Protein AF-A0A367IU53-F1 (afdb_monomer)

Secondary structure (DSSP, 8-state):
-GGGGTT-EEEEEETTS-EEEEEEEEEETTTTEEEEEEEEEE-TTS--EEEEEEEEETTTEEEEEE-PPP------------------------------------TTSS-TTHHHHHS--HHHHHTT--HHHHHHHHHHH--S-TTT-HHHHT--------TTTTSPPP---PPPPPS------------B-TTT-PBPPPPPHHHHHHHHHHHHHHSTTHHHHHHHHHHHHHHHHHHHHGGGS-TT--EEEEEESSHHHHHHHHHHHHHHTTT--EEEEEE-S-SSS--HHHHHHHHHHHHTT--EES-GGG--S--SEEEEES--

Organism: Rhizopus azygosporus (NCBI:txid86630)

Solvent-accessible surface area (backbone atoms only — not comparable to full-atom values): 20615 Å² total; per-residue (Å²): 117,68,74,81,50,53,72,28,42,34,42,37,33,30,72,88,70,33,40,38,37,25,29,30,66,49,61,46,82,84,82,39,32,40,28,25,30,65,20,38,38,40,46,89,97,53,78,72,46,79,35,70,63,46,80,46,50,57,89,50,50,66,46,78,50,67,60,73,77,82,85,74,85,80,82,88,83,80,86,89,86,87,88,87,88,82,90,80,88,78,91,78,90,79,84,88,8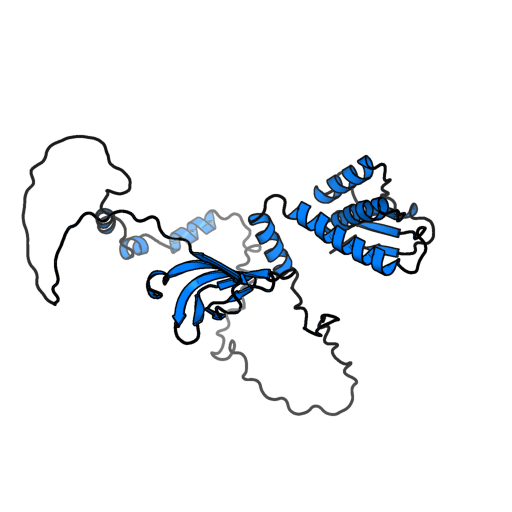6,88,80,88,84,86,88,79,90,53,95,84,78,64,67,69,67,63,62,62,77,75,74,74,61,64,66,70,51,52,75,66,54,55,61,69,57,56,62,44,56,51,60,78,67,54,84,73,58,80,75,78,38,66,77,53,81,69,55,72,78,97,64,89,72,56,96,60,73,87,51,82,76,76,84,75,80,74,80,85,78,82,85,88,76,90,76,73,78,83,77,80,82,71,47,52,43,94,87,77,66,48,74,53,86,85,78,54,73,70,57,48,53,54,50,51,57,52,45,53,74,75,33,88,67,37,62,63,56,51,33,54,52,51,11,52,52,50,33,54,50,53,57,61,69,48,70,84,51,61,73,80,43,30,33,36,38,39,15,13,74,35,73,46,7,21,21,38,43,45,17,47,54,59,33,44,78,69,61,31,53,64,50,40,34,45,55,60,97,52,87,90,72,53,42,73,60,34,48,50,33,49,51,51,33,49,75,73,71,46,78,76,39,67,53,76,88,72,70,76,84,85,61,80,40,80,43,86,14,51,74,128

Radius of gyration: 34.84 Å; Cα contacts (8 Å, |Δi|>4): 353; chains: 1; bounding box: 65×79×85 Å

pLDDT: mean 77.9, std 20.65, range [27.81, 98.19]

Mean predicted aligned error: 22.17 Å

Sequence (328 aa):
MAEAFLGLKATILLHNGAKIEGTIYDVDPNTKQITLKDATLHFFGQLPYHTPIHGVYGRDIKDLFAESYPQHEPEMITPSLSTSKSKKRKQRQNRKNMNNNKNAQGWADTDVNSFREEEFDFQKHLDKFNKAEIFAEIRDSDKTSKEDLLVTHNRLPQRNLLPTENVLDAPIKPPSPPPSSMRAPAISTALKTATSGTPCPLLSVTELARIQRKCTTLLPRFEDLAIENSARGAAVLAMRLLRHSHLSSSIVILAGNTRIGAIGLATARLLINRGYPATICIVCHDRQALCSDVAREEELLHSFGIPVVYDPSRIQGAYDLVMDAILG

InterPro domains:
  IPR004443 YjeF N-terminal domain [PF03853] (227-328)
  IPR004443 YjeF N-terminal domain [PS51385] (208-328)
  IPR019050 FDF domain [PF09532] (117-167)
  IPR019050 FDF domain [SM01199] (117-194)
  IPR025762 DFDF domain [PS51512] (108-144)
  IPR036652 YjeF N-terminal domain superfamily [G3DSA:3.40.50.10260] (181-328)
  IPR036652 YjeF N-terminal domain superfamily [SSF64153] (201-328)

Foldseek 3Di:
DQVVQAQWWKWFAFPVGKIKTAGFHDADPVQRKTKGAQMWIGDPPDDIDTDRIDIDHPVGTPDMDTDDDPDDDDDDDDDDDDDDDDDDDDDDDDDDDDDDDDDDDDPPPDPPVVVVPPPDDPVVVVVVCPVVVVVVVCVVPDPDDPVPPVVVVPDDDPDPADPCNPPDDDDDPDDDDDDDDDDDDPPPPFDADPPPRHTDDDDDPVRVVVVVVVQCVVDPPSLVVVLLVLLVVVLVVVCVLCVPPDLQAEEEFEAELDSLSLSSLSNCVVNVVVSRHYAAEYAYPDPVPRDPSNVVSVVVCVVVVHDYHHDCVPPDDDGNYYHDSHDD

Nearest PDB structures (foldseek):
  3d3j-assembly1_A-2  TM=8.906E-01  e=1.455E-05  Homo sapiens
  3d3k-assembly1_B  TM=8.524E-01  e=1.010E-05  Homo sapiens
  6f9w-assembly1_A-2  TM=8.683E-01  e=3.410E-05  Homo sapiens
  2dg2-assembly1_A  TM=7.711E-01  e=6.265E-05  Mus musculus
  3rss-assembly1_A  TM=7.622E-01  e=7.591E-04  Thermotoga maritima MSB8

Structure (mmCIF, N/CA/C/O backbone):
data_AF-A0A367IU53-F1
#
_entry.id   AF-A0A367IU53-F1
#
loop_
_atom_site.group_PDB
_atom_site.id
_atom_site.type_symbol
_atom_site.label_atom_id
_atom_site.label_alt_id
_atom_site.label_comp_id
_atom_site.label_asym_id
_atom_site.label_entity_id
_atom_site.label_seq_id
_atom_site.pdbx_PDB_ins_code
_atom_site.Cartn_x
_atom_site.Cartn_y
_atom_site.Cartn_z
_atom_site.occupancy
_atom_site.B_iso_or_equiv
_atom_site.auth_seq_id
_atom_site.auth_comp_id
_atom_site.auth_asym_id
_atom_site.auth_atom_id
_atom_site.pdbx_PDB_model_num
ATOM 1 N N . MET A 1 1 ? -16.726 1.632 52.895 1.00 58.94 1 MET A N 1
ATOM 2 C CA . MET A 1 1 ? -15.716 0.823 52.163 1.00 58.94 1 MET A CA 1
ATOM 3 C C . MET A 1 1 ? -15.713 1.140 50.673 1.00 58.94 1 MET A C 1
ATOM 5 O O . MET A 1 1 ? -14.683 1.602 50.216 1.00 58.94 1 MET A O 1
ATOM 9 N N . ALA A 1 2 ? -16.816 0.957 49.931 1.00 62.47 2 ALA A N 1
ATOM 10 C CA . ALA A 1 2 ? -16.861 1.236 48.483 1.00 62.47 2 ALA A CA 1
ATOM 11 C C . ALA A 1 2 ? -16.395 2.661 48.094 1.00 62.47 2 ALA A C 1
ATOM 13 O O . ALA A 1 2 ? -15.638 2.822 47.142 1.00 62.47 2 ALA A O 1
ATOM 14 N N . GLU A 1 3 ? -16.762 3.672 48.887 1.00 69.38 3 GLU A N 1
ATOM 15 C CA . GLU A 1 3 ? -16.402 5.085 48.670 1.00 69.38 3 GLU A CA 1
ATOM 16 C C . GLU A 1 3 ? -14.887 5.350 48.578 1.00 69.38 3 GLU A C 1
ATOM 18 O O . GLU A 1 3 ? -14.473 6.284 47.900 1.00 69.38 3 GLU A O 1
ATOM 23 N N . ALA A 1 4 ? -14.049 4.516 49.208 1.00 75.50 4 ALA A N 1
ATOM 24 C CA . ALA A 1 4 ? -12.592 4.688 49.225 1.00 75.50 4 ALA A CA 1
ATOM 25 C C . ALA A 1 4 ? -11.918 4.450 47.858 1.00 75.50 4 ALA A C 1
ATOM 27 O O . ALA A 1 4 ? -10.734 4.740 47.703 1.00 75.50 4 ALA A O 1
ATOM 28 N N . PHE A 1 5 ? -12.659 3.918 46.880 1.00 78.31 5 PHE A N 1
ATOM 29 C CA . PHE A 1 5 ? -12.169 3.647 45.528 1.00 78.31 5 PHE A CA 1
ATOM 30 C C . PHE A 1 5 ? -12.658 4.671 44.492 1.00 78.31 5 PHE A C 1
ATOM 32 O O . PHE A 1 5 ? -12.213 4.633 43.346 1.00 78.31 5 PHE A O 1
ATOM 39 N N . LEU A 1 6 ? -13.557 5.590 44.867 1.00 86.25 6 LEU A N 1
ATOM 40 C CA . LEU A 1 6 ? -14.086 6.611 43.960 1.00 86.25 6 LEU A CA 1
ATOM 41 C C . LEU A 1 6 ? -12.980 7.595 43.549 1.00 86.25 6 LEU A C 1
ATOM 43 O O . LEU A 1 6 ? -12.181 8.038 44.371 1.00 86.25 6 LEU A O 1
ATOM 47 N N . GLY A 1 7 ? -12.929 7.939 42.264 1.00 85.19 7 GLY A N 1
ATOM 48 C CA . GLY A 1 7 ? -11.895 8.800 41.687 1.00 85.19 7 GLY A CA 1
ATOM 49 C C . GLY A 1 7 ? -10.555 8.108 41.404 1.00 85.19 7 GLY A C 1
ATOM 50 O O . GLY A 1 7 ? -9.709 8.715 40.749 1.00 85.19 7 GLY A O 1
ATOM 51 N N . LEU A 1 8 ? -10.351 6.852 41.823 1.00 89.69 8 LEU A N 1
ATOM 52 C CA . LEU A 1 8 ? -9.156 6.092 41.447 1.00 89.69 8 LEU A CA 1
ATOM 53 C C . LEU A 1 8 ? -9.239 5.633 39.988 1.00 89.69 8 LEU A C 1
ATOM 55 O O . LEU A 1 8 ? -10.305 5.247 39.496 1.00 89.69 8 LEU A O 1
ATOM 59 N N . LYS A 1 9 ? -8.094 5.604 39.304 1.00 93.06 9 LYS A N 1
ATOM 60 C CA . LYS A 1 9 ? -7.963 4.873 38.041 1.00 93.06 9 LYS A CA 1
ATOM 61 C C . LYS A 1 9 ? -8.003 3.376 38.310 1.00 93.06 9 LYS A C 1
ATOM 63 O O . LYS A 1 9 ? -7.360 2.895 39.240 1.00 93.06 9 LYS A O 1
ATOM 68 N N . ALA A 1 10 ? -8.725 2.642 37.474 1.00 93.00 10 ALA A N 1
ATOM 69 C CA . ALA A 1 10 ? -8.858 1.201 37.570 1.00 93.00 10 ALA A CA 1
ATOM 70 C C . ALA A 1 10 ? -8.703 0.514 36.210 1.00 93.00 10 ALA A C 1
ATOM 72 O O . ALA A 1 10 ? -9.206 0.974 35.185 1.00 93.00 10 ALA A O 1
ATOM 73 N N . THR A 1 11 ? -8.029 -0.631 36.242 1.00 94.81 11 THR A N 1
ATOM 74 C CA . THR A 1 11 ? -7.971 -1.631 35.180 1.00 94.81 11 THR A CA 1
ATOM 75 C C . THR A 1 11 ? -8.802 -2.833 35.612 1.00 94.81 11 THR A C 1
ATOM 77 O O . THR A 1 11 ? -8.486 -3.491 36.602 1.00 94.81 11 THR A O 1
ATOM 80 N N . ILE A 1 12 ? -9.842 -3.139 34.844 1.00 94.31 12 ILE A N 1
ATOM 81 C CA . ILE A 1 12 ? -10.715 -4.297 35.026 1.00 94.31 12 ILE A CA 1
ATOM 82 C C . ILE A 1 12 ? -10.382 -5.335 33.953 1.00 94.31 12 ILE A C 1
ATOM 84 O O . ILE A 1 12 ? -10.370 -5.020 32.761 1.00 94.31 12 ILE A O 1
ATOM 88 N N . LEU A 1 13 ? -10.148 -6.582 34.357 1.00 94.50 13 LEU A N 1
ATOM 89 C CA . LEU A 1 13 ? -10.079 -7.730 33.455 1.00 94.50 13 LEU A CA 1
ATOM 90 C C . LEU A 1 13 ? -11.382 -8.523 33.569 1.00 94.50 13 LEU A C 1
ATOM 92 O O . LEU A 1 13 ? -11.767 -8.925 34.665 1.00 94.50 13 LEU A O 1
ATOM 96 N N . LEU A 1 14 ? -12.054 -8.778 32.450 1.00 93.75 14 LEU A N 1
ATOM 97 C CA . LEU A 1 14 ? -13.285 -9.569 32.418 1.00 93.75 14 LEU A CA 1
ATOM 98 C C . LEU A 1 14 ? -13.006 -11.066 32.217 1.00 93.75 14 LEU A C 1
ATOM 100 O O . LEU A 1 14 ? -11.985 -11.463 31.649 1.00 93.75 14 LEU A O 1
ATOM 104 N N . HIS A 1 15 ? -13.953 -11.917 32.619 1.00 90.19 15 HIS A N 1
ATOM 105 C CA . HIS A 1 15 ? -13.862 -13.372 32.423 1.00 90.19 15 HIS A CA 1
ATOM 106 C C . HIS A 1 15 ? -13.760 -13.798 30.948 1.00 90.19 15 HIS A C 1
ATOM 108 O O . HIS A 1 15 ? -13.172 -14.838 30.658 1.00 90.19 15 HIS A O 1
ATOM 114 N N . ASN A 1 16 ? -14.264 -12.985 30.014 1.00 87.75 16 ASN A N 1
ATOM 115 C CA . ASN A 1 16 ? -14.137 -13.203 28.567 1.00 87.75 16 ASN A CA 1
ATOM 116 C C . ASN A 1 16 ? -12.778 -12.756 27.976 1.00 87.75 16 ASN A C 1
ATOM 118 O O . ASN A 1 16 ? -12.579 -12.861 26.768 1.00 87.75 16 ASN A O 1
ATOM 122 N N . GLY A 1 17 ? -11.854 -12.250 28.802 1.00 86.50 17 GLY A N 1
ATOM 123 C CA . GLY A 1 17 ? -10.527 -11.788 28.384 1.00 86.50 17 GLY A CA 1
ATOM 124 C C . GLY A 1 17 ? -10.462 -10.346 27.866 1.00 86.50 17 GLY A C 1
ATOM 125 O O . GLY A 1 17 ? -9.373 -9.895 27.517 1.00 86.50 17 GLY A O 1
ATOM 126 N N . ALA A 1 18 ? -11.575 -9.607 27.827 1.00 90.25 18 ALA A N 1
ATOM 127 C CA . ALA A 1 18 ? -11.552 -8.173 27.540 1.00 90.25 18 ALA A CA 1
ATOM 128 C C . ALA A 1 18 ? -10.980 -7.377 28.728 1.00 90.25 18 ALA A C 1
ATOM 130 O O . ALA A 1 18 ? -11.218 -7.718 29.889 1.00 90.25 18 ALA A O 1
ATOM 131 N N . LYS A 1 19 ? -10.252 -6.296 28.430 1.00 94.31 19 LYS A N 1
ATOM 132 C CA . LYS A 1 19 ? -9.697 -5.359 29.421 1.00 94.31 19 LYS A CA 1
ATOM 133 C C . LYS A 1 19 ? -10.439 -4.026 29.324 1.00 94.31 19 LYS A C 1
ATOM 135 O O . LYS A 1 19 ? -10.703 -3.561 28.218 1.00 94.31 19 LYS A O 1
ATOM 140 N N . ILE A 1 20 ? -10.762 -3.405 30.453 1.00 95.06 20 ILE A N 1
ATOM 141 C CA . ILE A 1 20 ? -11.395 -2.083 30.510 1.00 95.06 20 ILE A CA 1
ATOM 142 C C . ILE A 1 20 ? -10.582 -1.195 31.449 1.00 95.06 20 ILE A C 1
ATOM 144 O O . ILE A 1 20 ? -10.311 -1.578 32.582 1.00 95.06 20 ILE A O 1
ATOM 148 N N . GLU A 1 21 ? -10.193 -0.015 30.982 1.00 95.00 21 GLU A N 1
ATOM 149 C CA . GLU A 1 21 ? -9.438 0.980 31.750 1.00 95.00 21 GLU A CA 1
ATOM 150 C C . GLU A 1 21 ? -10.302 2.229 31.933 1.00 95.00 21 GLU A C 1
ATOM 152 O O . GLU A 1 21 ? -10.928 2.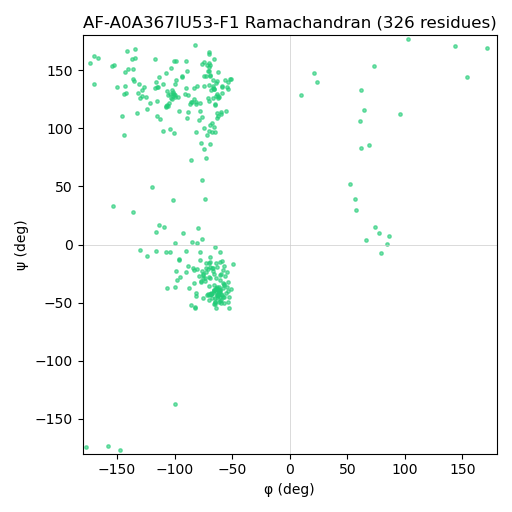670 30.975 1.00 95.00 21 GLU A O 1
ATOM 157 N N . GLY A 1 22 ? -10.362 2.820 33.125 1.00 94.38 22 GLY A N 1
ATOM 158 C CA . GLY A 1 22 ? -11.151 4.036 33.363 1.00 94.38 22 GLY A CA 1
ATOM 159 C C . GLY A 1 22 ? -11.003 4.572 34.783 1.00 94.38 22 GLY A C 1
ATOM 160 O O . GLY A 1 22 ? -10.214 4.053 35.566 1.00 94.38 22 GLY A O 1
ATOM 161 N N . THR A 1 23 ? -11.766 5.606 35.137 1.00 94.25 23 THR A N 1
ATOM 162 C CA . THR A 1 23 ? -11.809 6.140 36.512 1.00 94.25 23 THR A CA 1
ATOM 163 C C . THR A 1 23 ? -13.062 5.636 37.219 1.00 94.25 23 THR A C 1
ATOM 165 O O . THR A 1 23 ? -14.150 5.770 36.665 1.00 94.25 23 THR A O 1
ATOM 168 N N . ILE A 1 24 ? -12.955 5.074 38.424 1.00 93.38 24 ILE A N 1
ATOM 169 C CA . ILE A 1 24 ? -14.128 4.629 39.192 1.00 93.38 24 ILE A CA 1
ATOM 170 C C . ILE A 1 24 ? -14.976 5.854 39.557 1.00 93.38 24 ILE A C 1
ATOM 172 O O . ILE A 1 24 ? -14.503 6.774 40.222 1.00 93.38 24 ILE A O 1
ATOM 176 N N . TYR A 1 25 ? -16.228 5.865 39.107 1.00 92.25 25 TYR A N 1
ATOM 177 C CA . TYR A 1 25 ? -17.174 6.964 39.299 1.00 92.25 25 TYR A CA 1
ATOM 178 C C . TYR A 1 25 ? -18.260 6.633 40.325 1.00 92.25 25 TYR A C 1
ATOM 180 O O . TYR A 1 25 ? -18.639 7.501 41.105 1.00 92.25 25 TYR A O 1
ATOM 188 N N . ASP A 1 26 ? -18.725 5.383 40.341 1.00 90.62 26 ASP A N 1
ATOM 189 C CA . ASP A 1 26 ? -19.711 4.875 41.297 1.00 90.62 26 ASP A CA 1
ATOM 190 C C . ASP A 1 26 ? -19.530 3.358 41.504 1.00 90.62 26 ASP A C 1
ATOM 192 O O . ASP A 1 26 ? -19.004 2.663 40.628 1.00 90.62 26 ASP A O 1
ATOM 196 N N . VAL A 1 27 ? -19.946 2.848 42.664 1.00 89.56 27 VAL A N 1
ATOM 197 C CA . VAL A 1 27 ? -19.876 1.432 43.052 1.00 89.56 27 VAL A CA 1
ATOM 198 C C . VAL A 1 27 ? -21.111 1.089 43.889 1.00 89.56 27 VAL A C 1
ATOM 200 O O . VAL A 1 27 ? -21.103 1.262 45.109 1.00 89.56 27 VAL A O 1
ATOM 203 N N . ASP A 1 28 ? -22.164 0.569 43.256 1.00 87.81 28 ASP A N 1
ATOM 204 C CA . ASP A 1 28 ? -23.385 0.170 43.964 1.00 87.81 28 ASP A CA 1
ATOM 205 C C . ASP A 1 28 ? -23.185 -1.188 44.670 1.00 87.81 28 ASP A C 1
ATOM 207 O O . ASP A 1 28 ? -23.036 -2.221 44.000 1.00 87.81 28 ASP A O 1
ATOM 211 N N . PRO A 1 29 ? -23.221 -1.242 46.017 1.00 81.56 29 PRO A N 1
ATOM 212 C CA . PRO A 1 29 ? -23.059 -2.488 46.760 1.00 81.56 29 PRO A CA 1
ATOM 213 C C . PRO A 1 29 ? -24.247 -3.452 46.603 1.00 81.56 29 PRO A C 1
ATOM 215 O O . PRO A 1 29 ? -24.085 -4.643 46.870 1.00 81.56 29 PRO A O 1
ATOM 218 N N . ASN A 1 30 ? -25.423 -2.971 46.177 1.00 80.88 30 ASN A N 1
ATOM 219 C CA . ASN A 1 30 ? -26.643 -3.775 46.076 1.00 80.88 30 ASN A CA 1
ATOM 220 C C . ASN A 1 30 ? -26.679 -4.578 44.770 1.00 80.88 30 ASN A C 1
ATOM 222 O O . ASN A 1 30 ? -26.810 -5.802 44.804 1.00 80.88 30 ASN A O 1
ATOM 226 N N . THR A 1 31 ? -26.511 -3.917 43.619 1.00 81.62 31 THR A N 1
ATOM 227 C CA . THR A 1 31 ? -26.385 -4.598 42.313 1.00 81.62 31 THR A CA 1
ATOM 228 C C . THR A 1 31 ? -24.995 -5.191 42.071 1.00 81.62 31 THR A C 1
ATOM 230 O O . THR A 1 31 ? -24.828 -6.003 41.158 1.00 81.62 31 THR A O 1
ATOM 233 N N . LYS A 1 32 ? -24.001 -4.820 42.893 1.00 87.06 32 LYS A N 1
ATOM 234 C CA . LYS A 1 32 ? -22.575 -5.149 42.719 1.00 87.06 32 LYS A CA 1
ATOM 235 C C . LYS A 1 32 ? -22.040 -4.667 41.367 1.00 87.06 32 LYS A C 1
ATOM 237 O O . LYS A 1 32 ? -21.270 -5.372 40.712 1.00 87.06 32 LYS A O 1
ATOM 242 N N . GLN A 1 33 ? -22.473 -3.484 40.936 1.00 91.19 33 GLN A N 1
ATOM 243 C CA . GLN A 1 33 ? -22.043 -2.853 39.693 1.00 91.19 33 GLN A CA 1
ATOM 244 C C . GLN A 1 33 ? -20.997 -1.769 39.982 1.00 91.19 33 GLN A C 1
ATOM 246 O O . GLN A 1 33 ? -21.208 -0.904 40.830 1.00 91.19 33 GLN A O 1
ATOM 251 N N . ILE A 1 34 ? -19.883 -1.800 39.251 1.00 92.38 34 ILE A N 1
ATOM 252 C CA . ILE A 1 34 ? -18.892 -0.721 39.213 1.00 92.38 34 ILE A CA 1
ATOM 253 C C . ILE A 1 34 ? -19.151 0.102 37.953 1.00 92.38 34 ILE A C 1
ATOM 255 O O . ILE A 1 34 ? -19.218 -0.443 36.851 1.00 92.38 34 ILE A O 1
ATOM 259 N N . THR A 1 35 ? -19.271 1.415 38.107 1.00 93.62 35 THR A N 1
ATOM 260 C CA . THR A 1 35 ? -19.397 2.358 36.996 1.00 93.62 35 THR A CA 1
ATOM 261 C C . THR A 1 35 ? -18.083 3.108 36.826 1.00 93.62 35 THR A C 1
ATOM 263 O O . THR A 1 35 ? -17.632 3.814 37.728 1.00 93.62 35 THR A O 1
ATOM 266 N N . LEU A 1 36 ? -17.471 2.967 35.653 1.00 94.44 36 LEU A N 1
ATOM 267 C CA . LEU A 1 36 ? -16.299 3.724 35.230 1.00 94.44 36 LEU A CA 1
ATOM 268 C C . LEU A 1 36 ? -16.719 4.960 34.424 1.00 94.44 36 LEU A C 1
ATOM 270 O O . LEU A 1 36 ? -17.655 4.899 33.626 1.00 94.44 36 LEU A O 1
ATOM 274 N N . LYS A 1 37 ? -15.980 6.057 34.584 1.00 93.81 37 LYS A N 1
ATOM 275 C CA . LYS A 1 37 ? -16.013 7.259 33.743 1.00 93.81 37 LYS A CA 1
ATOM 276 C C . LYS A 1 37 ? -14.747 7.330 32.886 1.00 93.81 37 LYS A C 1
ATOM 278 O O . LYS A 1 37 ? -13.682 6.896 33.330 1.00 93.81 37 LYS A O 1
ATOM 283 N N . ASP A 1 38 ? -14.882 7.895 31.685 1.00 92.94 38 ASP A N 1
ATOM 284 C CA . ASP A 1 38 ? -13.814 8.054 30.684 1.00 92.94 38 ASP A CA 1
ATOM 285 C C . ASP A 1 38 ? -13.113 6.705 30.408 1.00 92.94 38 ASP A C 1
ATOM 287 O O . ASP A 1 38 ? -11.901 6.540 30.553 1.00 92.94 38 ASP A O 1
ATOM 291 N N . ALA A 1 39 ? -13.939 5.698 30.106 1.00 93.06 39 ALA A N 1
ATOM 292 C CA . ALA A 1 39 ? -13.583 4.288 30.082 1.00 93.06 39 ALA A CA 1
ATOM 293 C C . ALA A 1 39 ? -13.238 3.802 28.666 1.00 93.06 39 ALA A C 1
ATOM 295 O O . ALA A 1 39 ? -14.035 3.932 27.733 1.00 93.06 39 ALA A O 1
ATOM 296 N N . THR A 1 40 ? -12.065 3.189 28.517 1.00 94.50 40 THR A N 1
ATOM 297 C CA . THR A 1 40 ? -11.552 2.606 27.273 1.00 94.50 40 THR A CA 1
ATOM 298 C C . THR A 1 40 ? -11.645 1.084 27.331 1.00 94.50 40 THR A C 1
ATOM 300 O O . THR A 1 40 ? -11.088 0.445 28.222 1.00 94.50 40 THR A O 1
ATOM 303 N N . LEU A 1 41 ? -12.365 0.495 26.376 1.00 91.81 41 LEU A N 1
ATOM 304 C CA . LEU A 1 41 ? -12.615 -0.940 26.284 1.00 91.81 41 LEU A CA 1
ATOM 305 C C . LEU A 1 41 ? -11.710 -1.572 25.223 1.00 91.81 41 LEU A C 1
ATOM 307 O O . LEU A 1 41 ? -11.732 -1.176 24.058 1.00 91.81 41 LEU A O 1
ATOM 311 N N . HIS A 1 42 ? -10.956 -2.594 25.618 1.00 89.94 42 HIS A N 1
ATOM 312 C CA . HIS A 1 42 ? -10.040 -3.352 24.774 1.00 89.94 42 HIS A CA 1
ATOM 313 C C . HIS A 1 42 ? -10.598 -4.765 24.557 1.00 89.94 42 HIS A C 1
ATOM 315 O O . HIS A 1 42 ? -10.429 -5.659 25.392 1.00 89.94 42 HIS A O 1
ATOM 321 N N . PHE A 1 43 ? -11.262 -4.965 23.418 1.00 87.19 43 PHE A N 1
ATOM 322 C CA . PHE A 1 43 ? -11.741 -6.273 22.969 1.00 87.19 43 PHE A CA 1
ATOM 323 C C . PHE A 1 43 ? -10.723 -6.940 22.038 1.00 87.19 43 PHE A C 1
ATOM 325 O O . PHE A 1 43 ? -10.045 -6.279 21.248 1.00 87.19 43 PHE A O 1
ATOM 332 N N . PHE A 1 44 ? -10.614 -8.267 22.112 1.00 76.94 44 PHE A N 1
ATOM 333 C CA . PHE A 1 44 ? -9.606 -9.012 21.360 1.00 76.94 44 PHE A CA 1
ATOM 334 C C . PHE A 1 44 ? -9.842 -8.898 19.843 1.00 76.94 44 PHE A C 1
ATOM 336 O O . PHE A 1 44 ? -10.903 -9.263 19.341 1.00 76.94 44 PHE A O 1
ATOM 343 N N . GLY A 1 45 ? -8.852 -8.382 19.108 1.00 73.50 45 GLY A N 1
ATOM 344 C CA . GLY A 1 45 ? -8.942 -8.179 17.656 1.00 73.50 45 GLY A CA 1
ATOM 345 C C . GLY A 1 45 ? -9.753 -6.956 17.201 1.00 73.50 45 GLY A C 1
ATOM 346 O O . GLY A 1 45 ? -10.005 -6.826 16.004 1.00 73.50 45 GLY A O 1
ATOM 347 N N . GLN A 1 46 ? -10.146 -6.055 18.108 1.00 82.00 46 GLN A N 1
ATOM 348 C CA . GLN A 1 46 ? -10.810 -4.785 17.780 1.00 82.00 46 GLN A CA 1
ATOM 349 C C . GLN A 1 46 ? -9.963 -3.577 18.213 1.00 82.00 46 GLN A C 1
ATOM 351 O O . GLN A 1 46 ? -9.075 -3.690 19.058 1.00 82.00 46 GLN A O 1
ATOM 356 N N . LEU A 1 47 ? -10.232 -2.406 17.624 1.00 79.88 47 LEU A N 1
ATOM 357 C CA . LEU A 1 47 ? -9.653 -1.142 18.090 1.00 79.88 47 LEU A CA 1
ATOM 358 C C . LEU A 1 47 ? -10.240 -0.764 19.465 1.00 79.88 47 LEU A C 1
ATOM 360 O O . LEU A 1 47 ? -11.428 -1.015 19.684 1.00 79.88 47 LEU A O 1
ATOM 364 N N . PRO A 1 48 ? -9.460 -0.141 20.371 1.00 88.00 48 PRO A N 1
ATOM 365 C CA . PRO A 1 48 ? -9.972 0.299 21.665 1.00 88.00 48 PRO A CA 1
ATOM 366 C C . PRO A 1 48 ? -11.129 1.292 21.508 1.00 88.00 48 PRO A C 1
ATOM 368 O O . PRO A 1 48 ? -11.023 2.267 20.761 1.00 88.00 48 PRO A O 1
ATOM 371 N N . TYR A 1 49 ? -12.231 1.053 22.218 1.00 86.56 49 TYR A N 1
ATOM 372 C CA . TYR A 1 49 ? -13.434 1.881 22.151 1.00 86.56 49 TYR A CA 1
ATOM 373 C C . TYR A 1 49 ? -13.573 2.734 23.414 1.00 86.56 49 TYR A C 1
ATOM 375 O O . TYR A 1 49 ? -13.664 2.200 24.516 1.00 86.56 49 TYR A O 1
ATOM 383 N N . HIS A 1 50 ? -13.586 4.059 23.258 1.00 92.81 50 HIS A N 1
ATOM 384 C CA . HIS A 1 50 ? -13.753 4.996 24.370 1.00 92.81 50 HIS A CA 1
ATOM 385 C C . HIS A 1 50 ? -15.232 5.316 24.621 1.00 92.81 50 HIS A C 1
ATOM 387 O O . HIS A 1 50 ? -15.974 5.657 23.698 1.00 92.81 50 HIS A O 1
ATOM 393 N N . THR A 1 51 ? -15.631 5.294 25.890 1.00 90.12 51 THR A N 1
ATOM 394 C CA . THR A 1 51 ? -16.979 5.611 26.375 1.00 90.12 51 THR A CA 1
ATOM 395 C C . THR A 1 51 ? -16.903 6.602 27.538 1.00 90.12 51 THR A C 1
ATOM 397 O O . THR A 1 51 ? -16.052 6.447 28.410 1.00 90.12 51 THR A O 1
ATOM 400 N N . PRO A 1 52 ? -17.775 7.625 27.608 1.00 91.44 52 PRO A N 1
ATOM 401 C CA . PRO A 1 52 ? -17.737 8.587 28.711 1.00 91.44 52 PRO A CA 1
ATOM 402 C C . PRO A 1 52 ? -18.166 7.961 30.047 1.00 91.44 52 PRO A C 1
ATOM 404 O O . PRO A 1 52 ? -17.702 8.397 31.096 1.00 91.44 52 PRO A O 1
ATOM 407 N N . ILE A 1 53 ? -19.036 6.944 30.013 1.00 93.94 53 ILE A N 1
ATOM 408 C CA . ILE A 1 53 ? -19.499 6.164 31.167 1.00 93.94 53 ILE A CA 1
ATOM 409 C C . ILE A 1 53 ? -19.669 4.703 30.721 1.00 93.94 53 ILE A C 1
ATOM 411 O O . ILE A 1 53 ? -20.244 4.455 29.659 1.00 93.94 53 ILE A O 1
ATOM 415 N N . HIS A 1 54 ? -19.214 3.743 31.532 1.00 93.81 54 HIS A N 1
ATOM 416 C CA . HIS A 1 54 ? -19.411 2.309 31.308 1.00 93.81 54 HIS A CA 1
ATOM 417 C C . HIS A 1 54 ? -19.656 1.556 32.625 1.00 93.81 54 HIS A C 1
ATOM 419 O O . HIS A 1 54 ? -18.898 1.710 33.578 1.00 93.81 54 HIS A O 1
ATOM 425 N N . GLY A 1 55 ? -20.708 0.733 32.678 1.00 93.06 55 GLY A N 1
ATOM 426 C CA . GLY A 1 55 ? -21.062 -0.078 33.848 1.00 93.06 55 GLY A CA 1
ATOM 427 C C . GLY A 1 55 ? -20.657 -1.543 33.683 1.00 93.06 55 GLY A C 1
ATOM 428 O O . GLY A 1 55 ? -20.960 -2.153 32.660 1.00 93.06 55 GLY A O 1
ATOM 429 N N . VAL A 1 56 ? -20.014 -2.111 34.704 1.00 92.94 56 VAL A N 1
ATOM 430 C CA . VAL A 1 56 ? -19.545 -3.503 34.750 1.00 92.94 56 VAL A CA 1
ATOM 431 C C . VAL A 1 56 ? -20.110 -4.192 35.994 1.00 92.94 56 VAL A C 1
ATOM 433 O O . VAL A 1 56 ? -19.929 -3.708 37.110 1.00 92.94 56 VAL A O 1
ATOM 436 N N . TYR A 1 57 ? -20.770 -5.340 35.831 1.00 92.69 57 TYR A N 1
ATOM 437 C CA . TYR A 1 57 ? -21.234 -6.143 36.967 1.00 92.69 57 TYR A CA 1
ATOM 438 C C . TYR A 1 57 ? -20.093 -6.990 37.538 1.00 92.69 57 TYR A C 1
ATOM 440 O O . TYR A 1 57 ? -19.379 -7.662 36.798 1.00 92.69 57 TYR A O 1
ATOM 448 N N . GLY A 1 58 ? -19.973 -7.051 38.865 1.00 88.81 58 GLY A N 1
ATOM 449 C CA . GLY A 1 58 ? -18.906 -7.779 39.561 1.00 88.81 58 GLY A CA 1
ATOM 450 C C . GLY A 1 58 ? -18.856 -9.291 39.300 1.00 88.81 58 GLY A C 1
ATOM 451 O O . GLY A 1 58 ? -17.839 -9.911 39.573 1.00 88.81 58 GLY A O 1
ATOM 452 N N . ARG A 1 59 ? -19.917 -9.888 38.737 1.00 90.62 59 ARG A N 1
ATOM 453 C CA . ARG A 1 59 ? -19.932 -11.291 38.270 1.00 90.62 59 ARG A CA 1
ATOM 454 C C . ARG A 1 59 ? -19.116 -11.521 36.989 1.00 90.62 59 ARG A C 1
ATOM 456 O O . ARG A 1 59 ? -18.755 -12.652 36.693 1.00 90.62 59 ARG A O 1
ATOM 463 N N . ASP A 1 60 ? -18.913 -10.464 36.204 1.00 91.44 60 ASP A N 1
ATOM 464 C CA . ASP A 1 60 ? -18.255 -10.505 34.897 1.00 91.44 60 ASP A CA 1
ATOM 465 C C . ASP A 1 60 ? -16.756 -10.143 35.022 1.00 91.44 60 ASP A C 1
ATOM 467 O O . ASP A 1 60 ? -15.968 -10.398 34.106 1.00 91.44 60 ASP A O 1
ATOM 471 N N . ILE A 1 61 ? -16.354 -9.603 36.183 1.00 92.00 61 ILE A N 1
ATOM 472 C CA . ILE A 1 61 ? -14.987 -9.216 36.553 1.00 92.00 61 ILE A CA 1
ATOM 473 C C . ILE A 1 61 ? -14.196 -10.439 37.019 1.00 92.00 61 ILE A C 1
ATOM 475 O O . ILE A 1 61 ? -14.532 -11.065 38.019 1.00 92.00 61 ILE A O 1
ATOM 479 N N . LYS A 1 62 ? -13.095 -10.719 36.321 1.00 91.69 62 LYS A N 1
ATOM 480 C CA . LYS A 1 62 ? -12.091 -11.715 36.704 1.00 91.69 62 LYS A CA 1
ATOM 481 C C . LYS A 1 62 ? -11.024 -11.130 37.632 1.00 91.69 62 LYS A C 1
ATOM 483 O O . LYS A 1 62 ? -10.538 -11.845 38.501 1.00 91.69 62 LYS A O 1
ATOM 488 N N . ASP A 1 63 ? -10.626 -9.877 37.405 1.00 91.00 63 ASP A N 1
ATOM 489 C CA . ASP A 1 63 ? -9.573 -9.196 38.169 1.00 91.00 63 ASP A CA 1
ATOM 490 C C . ASP A 1 63 ? -9.756 -7.665 38.145 1.00 91.00 63 ASP A C 1
ATOM 492 O O . ASP A 1 63 ? -10.342 -7.124 37.199 1.00 91.00 63 ASP A O 1
ATOM 496 N N . LEU A 1 64 ? -9.263 -6.967 39.171 1.00 90.38 64 LEU A N 1
ATOM 497 C CA . LEU A 1 64 ? -9.445 -5.524 39.375 1.00 90.38 64 LEU A CA 1
ATOM 498 C C . LEU A 1 64 ? -8.202 -4.895 40.022 1.00 90.38 64 LEU A C 1
ATOM 500 O O . LEU A 1 64 ? -7.953 -5.066 41.213 1.00 90.38 64 LEU A O 1
ATOM 504 N N . PHE A 1 65 ? -7.482 -4.079 39.254 1.00 91.06 65 PHE A N 1
ATOM 505 C CA . PHE A 1 65 ? -6.338 -3.301 39.727 1.00 91.06 65 PHE A CA 1
ATOM 506 C C . PHE A 1 65 ? -6.726 -1.826 39.820 1.00 91.06 65 PHE A C 1
ATOM 508 O O . PHE A 1 65 ? -7.057 -1.225 38.800 1.00 91.06 65 PHE A O 1
ATOM 515 N N . ALA A 1 66 ? -6.669 -1.233 41.013 1.00 87.62 66 ALA A N 1
ATOM 516 C CA . ALA A 1 66 ? -6.856 0.205 41.216 1.00 87.62 66 ALA A CA 1
ATOM 517 C C . ALA A 1 66 ? -5.510 0.879 41.532 1.00 87.62 66 ALA A C 1
ATOM 519 O O . ALA A 1 66 ? -4.763 0.401 42.384 1.00 87.62 66 ALA A O 1
ATOM 520 N N . GLU A 1 67 ? -5.204 1.991 40.864 1.00 82.88 67 GLU A N 1
ATOM 521 C CA . GLU A 1 67 ? -4.017 2.802 41.147 1.00 82.88 67 GLU A CA 1
ATOM 522 C C . GLU A 1 67 ? -4.241 3.599 42.442 1.00 82.88 67 GLU A C 1
ATOM 524 O O . GLU A 1 67 ? -4.914 4.630 42.445 1.00 82.88 67 GLU A O 1
ATOM 529 N N . SER A 1 68 ? -3.687 3.128 43.563 1.00 71.44 68 SER A N 1
ATOM 530 C CA . SER A 1 68 ? -3.666 3.898 44.809 1.00 71.44 68 SER A CA 1
ATOM 531 C C . SER A 1 68 ? -2.688 5.067 44.691 1.00 71.44 68 SER A C 1
ATOM 533 O O . SER A 1 68 ? -1.499 4.850 44.441 1.00 71.44 68 SER A O 1
ATOM 535 N N . TYR A 1 69 ? -3.149 6.291 44.956 1.00 51.16 69 TYR A N 1
ATOM 536 C CA . TYR A 1 69 ? -2.241 7.415 45.186 1.00 51.16 69 TYR A CA 1
ATOM 537 C C . TYR A 1 69 ? -1.313 7.101 46.375 1.00 51.16 69 TYR A C 1
ATOM 539 O O . TYR A 1 69 ? -1.802 6.609 47.397 1.00 51.16 69 TYR A O 1
ATOM 547 N N . PRO A 1 70 ? -0.001 7.392 46.289 1.00 41.72 70 PRO A N 1
ATOM 548 C CA . PRO A 1 70 ? 0.882 7.267 47.440 1.00 41.72 70 PRO A CA 1
ATOM 549 C C . PRO A 1 70 ? 0.409 8.223 48.540 1.00 41.72 70 PRO A C 1
ATOM 551 O O . PRO A 1 70 ? 0.215 9.416 48.300 1.00 41.72 70 PRO A O 1
ATOM 554 N N . GLN A 1 71 ? 0.203 7.691 49.745 1.00 36.28 71 GLN A N 1
ATOM 555 C CA . GLN A 1 71 ? -0.208 8.484 50.899 1.00 36.28 71 GLN A CA 1
ATOM 556 C C . GLN A 1 71 ? 0.948 9.388 51.332 1.00 36.28 71 GLN A C 1
ATOM 558 O O . GLN A 1 71 ? 1.898 8.936 51.963 1.00 36.28 71 GLN A O 1
ATOM 563 N N . HIS A 1 72 ? 0.859 10.671 50.990 1.00 35.25 72 HIS A N 1
ATOM 564 C CA . HIS A 1 72 ? 1.690 11.697 51.607 1.00 35.25 72 HIS A CA 1
ATOM 565 C C . HIS A 1 72 ? 1.051 12.075 52.948 1.00 35.25 72 HIS A C 1
ATOM 567 O O . HIS A 1 72 ? -0.121 12.459 52.977 1.00 35.25 72 HIS A O 1
ATOM 573 N N . GLU A 1 73 ? 1.786 11.942 54.052 1.00 29.36 73 GLU A N 1
ATOM 574 C CA . GLU A 1 73 ? 1.273 12.303 55.377 1.00 29.36 73 GLU A CA 1
ATOM 575 C C . GLU A 1 73 ? 0.966 13.815 55.445 1.00 29.36 73 GLU A C 1
ATOM 577 O O . GLU A 1 73 ? 1.817 14.623 55.058 1.00 29.36 73 GLU A O 1
ATOM 582 N N . PRO A 1 74 ? -0.233 14.223 55.906 1.00 36.97 74 PRO A N 1
ATOM 583 C CA . PRO A 1 74 ? -0.580 15.630 56.053 1.00 36.97 74 PRO A CA 1
ATOM 584 C C . PRO A 1 74 ? -0.189 16.151 57.443 1.00 36.97 74 PRO A C 1
ATOM 586 O O . PRO A 1 74 ? -0.847 15.843 58.439 1.00 36.97 74 PRO A O 1
ATOM 589 N N . GLU A 1 75 ? 0.838 17.002 57.522 1.00 31.78 75 GLU A N 1
ATOM 590 C CA . GLU A 1 75 ? 1.069 17.797 58.733 1.00 31.78 75 GLU A CA 1
ATOM 591 C C . GLU A 1 75 ? -0.094 18.776 58.975 1.00 31.78 75 GLU A C 1
ATOM 593 O O . GLU A 1 75 ? -0.645 19.386 58.054 1.00 31.78 75 GLU A O 1
ATOM 598 N N . MET A 1 76 ? -0.501 18.909 60.239 1.00 29.67 76 MET A N 1
ATOM 599 C CA . MET A 1 76 ? -1.712 19.637 60.619 1.00 29.67 76 MET A CA 1
ATOM 600 C C . MET A 1 76 ? -1.489 21.150 60.719 1.00 29.67 76 MET A C 1
ATOM 602 O O . MET A 1 76 ? -0.740 21.600 61.583 1.00 29.67 76 MET A O 1
ATOM 606 N N . ILE A 1 77 ? -2.297 21.941 60.004 1.00 32.41 77 ILE A N 1
ATOM 607 C CA . ILE A 1 77 ? -2.742 23.255 60.496 1.00 32.41 77 ILE A CA 1
ATOM 608 C C . ILE A 1 77 ? -4.261 23.380 60.304 1.00 32.41 77 ILE A C 1
ATOM 610 O O . ILE A 1 77 ? -4.801 23.124 59.231 1.00 32.41 77 ILE A O 1
ATOM 614 N N . THR A 1 78 ? -4.948 23.783 61.372 1.00 28.48 78 THR A N 1
ATOM 615 C CA . THR A 1 78 ? -6.381 24.122 61.427 1.00 28.48 78 THR A CA 1
ATOM 616 C C . THR A 1 78 ? -6.540 25.431 62.222 1.00 28.48 78 THR A C 1
ATOM 618 O O . THR A 1 78 ? -5.583 25.826 62.894 1.00 28.48 78 THR A O 1
ATOM 621 N N . PRO A 1 79 ? -7.711 26.102 62.243 1.00 36.09 79 PRO A N 1
ATOM 622 C CA . PRO A 1 79 ? -8.921 25.916 61.436 1.00 36.09 79 PRO A CA 1
ATOM 623 C C . PRO A 1 79 ? -8.912 26.985 60.295 1.00 36.09 79 PRO A C 1
ATOM 625 O O . PRO A 1 79 ? -7.857 27.145 59.697 1.00 36.09 79 PRO A O 1
ATOM 628 N N . SER A 1 80 ? -9.938 27.731 59.856 1.00 28.50 80 SER A N 1
ATOM 629 C CA . SER A 1 80 ? -11.325 27.932 60.299 1.00 28.50 80 SER A CA 1
ATOM 630 C C . SER A 1 80 ? -12.242 28.450 59.171 1.00 28.50 80 SER A C 1
ATOM 632 O O . SER A 1 80 ? -11.864 28.509 58.004 1.00 28.50 80 SER A O 1
ATOM 634 N N . LEU A 1 81 ? -13.487 28.779 59.530 1.00 31.23 81 LEU A N 1
ATOM 635 C CA . LEU A 1 81 ? -14.581 29.189 58.649 1.00 31.23 81 LEU A CA 1
ATOM 636 C C . LEU A 1 81 ? -14.959 30.658 58.913 1.00 31.23 81 LEU A C 1
ATOM 638 O O . LEU A 1 81 ? -15.030 31.059 60.072 1.00 31.23 81 LEU A O 1
ATOM 642 N N . SER A 1 82 ? -15.330 31.431 57.886 1.00 29.39 82 SER A N 1
ATOM 643 C CA . SER A 1 82 ? -16.502 32.334 57.960 1.00 29.39 82 SER A CA 1
ATOM 644 C C . SER A 1 82 ? -16.840 32.997 56.621 1.00 29.39 82 SER A C 1
ATOM 646 O O . SER A 1 82 ? -16.017 33.130 55.719 1.00 29.39 82 SER 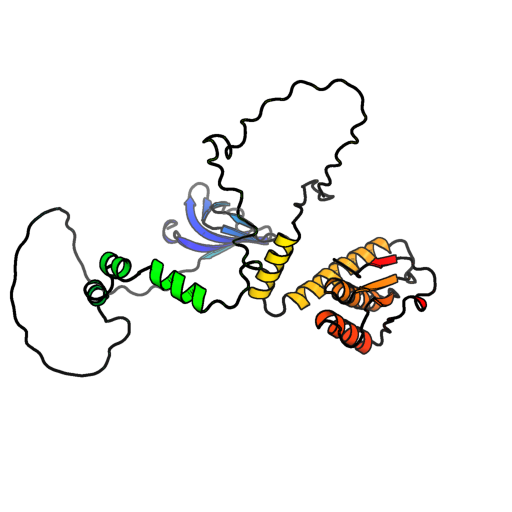A O 1
ATOM 648 N N . THR A 1 83 ? -18.106 33.389 56.487 1.00 29.33 83 THR A N 1
ATOM 649 C CA . THR A 1 83 ? -18.669 34.078 55.323 1.00 29.33 83 THR A CA 1
ATOM 650 C C . THR A 1 83 ? -18.762 35.588 55.554 1.00 29.33 83 THR A C 1
ATOM 652 O O . THR A 1 83 ? -18.882 36.042 56.690 1.00 29.33 83 THR A O 1
ATOM 655 N N . SER A 1 84 ? -18.824 36.360 54.461 1.00 29.80 84 SER A N 1
ATOM 656 C CA . SER A 1 84 ? -19.819 37.428 54.199 1.00 29.80 84 SER A CA 1
ATOM 657 C C . SER A 1 84 ? -19.243 38.644 53.452 1.00 29.80 84 SER A C 1
ATOM 659 O O . SER A 1 84 ? -18.053 38.745 53.170 1.00 29.80 84 SER A O 1
ATOM 661 N N . LYS A 1 85 ? -20.136 39.546 53.027 1.00 30.28 85 LYS A N 1
ATOM 662 C CA . LYS A 1 85 ? -19.843 40.698 52.163 1.00 30.28 85 LYS A CA 1
ATOM 663 C C . LYS A 1 85 ? -19.719 41.968 53.018 1.00 30.28 85 LYS A C 1
ATOM 665 O O . LYS A 1 85 ? -20.644 42.246 53.775 1.00 30.28 85 LYS A O 1
ATOM 670 N N . SER A 1 86 ? -18.742 42.846 52.749 1.00 27.81 86 SER A N 1
ATOM 671 C CA . SER A 1 86 ? -19.001 44.153 52.087 1.00 27.81 86 SER A CA 1
ATOM 672 C C . SER A 1 86 ? -18.007 45.308 52.372 1.00 27.81 86 SER A C 1
ATOM 674 O O . SER A 1 86 ? -17.598 45.546 53.496 1.00 27.81 86 SER A O 1
ATOM 676 N N . LYS A 1 87 ? -17.782 46.113 51.315 1.00 30.81 87 LYS A N 1
ATOM 677 C CA . LYS A 1 87 ? -17.674 47.596 51.266 1.00 30.81 87 LYS A CA 1
ATOM 678 C C . LYS A 1 87 ? -16.572 48.379 52.038 1.00 30.81 87 LYS A C 1
ATOM 680 O O . LYS A 1 87 ? -16.519 48.391 53.256 1.00 30.81 87 LYS A O 1
ATOM 685 N N . LYS A 1 88 ? -15.975 49.311 51.260 1.00 30.17 88 LYS A N 1
ATOM 686 C CA . LYS A 1 88 ? -15.328 50.622 51.576 1.00 30.17 88 LYS A CA 1
ATOM 687 C C . LYS A 1 88 ? -13.796 50.693 51.771 1.00 30.17 88 LYS A C 1
ATOM 689 O O . LYS A 1 88 ? -13.258 50.327 52.802 1.00 30.1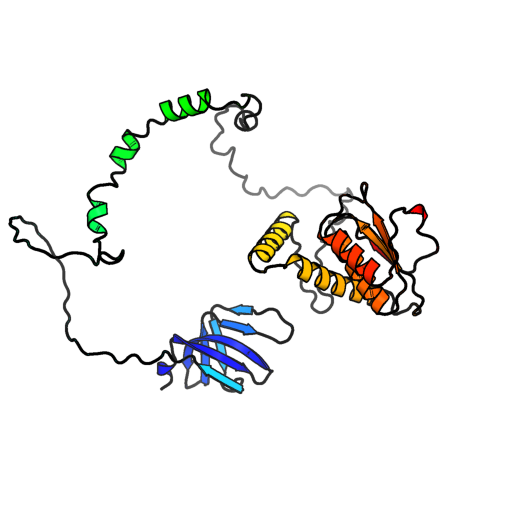7 88 LYS A O 1
ATOM 694 N N . ARG A 1 89 ? -13.167 51.388 50.802 1.00 29.88 89 ARG A N 1
ATOM 695 C CA . ARG A 1 89 ? -12.224 52.537 50.931 1.00 29.88 89 ARG A CA 1
ATOM 696 C C . ARG A 1 89 ? -11.762 52.831 52.377 1.00 29.88 89 ARG A C 1
ATOM 698 O O . ARG A 1 89 ? -12.603 53.175 53.203 1.00 29.88 89 ARG A O 1
ATOM 705 N N . LYS A 1 90 ? -10.456 52.947 52.649 1.00 31.94 90 LYS A N 1
ATOM 706 C CA . LYS A 1 90 ? -9.618 54.109 52.253 1.00 31.94 90 LYS A CA 1
ATOM 707 C C . LYS A 1 90 ? -8.107 53.852 52.477 1.00 31.94 90 LYS A C 1
ATOM 709 O O . LYS A 1 90 ? -7.768 52.976 53.250 1.00 31.94 90 LYS A O 1
ATOM 714 N N . GLN A 1 91 ? -7.272 54.679 51.823 1.00 33.59 91 GLN A N 1
ATOM 715 C CA . GLN A 1 91 ? -6.000 55.320 52.263 1.00 33.59 91 GLN A CA 1
ATOM 716 C C . GLN A 1 91 ? -5.203 54.723 53.454 1.00 33.59 91 GLN A C 1
ATOM 718 O O . GLN A 1 91 ? -5.800 54.414 54.471 1.00 33.59 91 GLN A O 1
ATOM 723 N N . ARG A 1 92 ? -3.862 54.776 53.548 1.00 30.56 92 ARG A N 1
ATOM 724 C CA . ARG A 1 92 ? -2.688 55.200 52.725 1.00 30.56 92 ARG A CA 1
ATOM 725 C C . ARG A 1 92 ? -1.477 55.122 53.704 1.00 30.56 92 ARG A C 1
ATOM 727 O O . ARG A 1 92 ? -1.719 55.136 54.902 1.00 30.56 92 ARG A O 1
ATOM 734 N N . GLN A 1 93 ? -0.228 55.225 53.224 1.00 41.56 93 GLN A N 1
ATOM 735 C CA . GLN A 1 93 ? 1.006 55.452 54.029 1.00 41.56 93 GLN A CA 1
ATOM 736 C C . GLN A 1 93 ? 1.525 54.261 54.875 1.00 41.56 93 GLN A C 1
ATOM 738 O O . GLN A 1 93 ? 0.739 53.437 55.310 1.00 41.56 93 GLN A O 1
ATOM 743 N N . ASN A 1 94 ? 2.828 54.151 55.196 1.00 33.03 94 ASN A N 1
ATOM 744 C CA . ASN A 1 94 ? 4.062 54.552 54.478 1.00 33.03 94 ASN A CA 1
ATOM 745 C C . ASN A 1 94 ? 5.297 53.883 55.143 1.00 33.03 94 ASN A C 1
ATOM 747 O O . ASN A 1 94 ? 5.242 53.592 56.330 1.00 33.03 94 ASN A O 1
ATOM 751 N N . ARG A 1 95 ? 6.427 53.808 54.415 1.00 33.28 95 ARG A N 1
ATOM 752 C CA . ARG A 1 95 ? 7.783 53.367 54.838 1.00 33.28 95 ARG A CA 1
ATOM 753 C C . ARG A 1 95 ? 7.876 51.884 55.253 1.00 33.28 95 ARG A C 1
ATOM 755 O O . ARG A 1 95 ? 7.194 51.435 56.156 1.00 33.28 95 ARG A O 1
ATOM 762 N N . LYS A 1 96 ? 8.634 51.043 54.539 1.00 36.03 96 LYS A N 1
ATOM 763 C CA . LYS A 1 96 ? 10.107 51.035 54.346 1.00 36.03 96 LYS A CA 1
ATOM 764 C C . LYS A 1 96 ? 10.894 50.856 55.650 1.00 36.03 96 LYS A C 1
ATOM 766 O O . LYS A 1 96 ? 11.133 51.831 56.355 1.00 36.03 96 LYS A O 1
ATOM 771 N N . ASN A 1 97 ? 11.461 49.665 55.824 1.00 33.06 97 ASN A N 1
ATOM 772 C CA . ASN A 1 97 ? 12.885 49.539 56.132 1.00 33.06 97 ASN A CA 1
ATOM 773 C C . ASN A 1 97 ? 13.479 48.391 55.289 1.00 33.06 97 ASN A C 1
ATOM 775 O O . ASN A 1 97 ? 12.713 47.597 54.744 1.00 33.06 97 ASN A O 1
ATOM 779 N N . MET A 1 98 ? 14.797 48.356 55.081 1.00 36.81 98 MET A N 1
ATOM 780 C CA . MET A 1 98 ? 15.418 47.536 54.026 1.00 36.81 98 MET A CA 1
ATOM 781 C C . MET A 1 98 ? 16.825 47.080 54.424 1.00 36.81 98 MET A C 1
ATOM 783 O O . MET A 1 98 ? 17.600 47.900 54.909 1.00 36.81 98 MET A O 1
ATOM 787 N N . ASN A 1 99 ? 17.154 45.801 54.199 1.00 34.09 99 ASN A N 1
ATOM 788 C CA . ASN A 1 99 ? 18.532 45.334 54.000 1.00 34.09 99 ASN A CA 1
ATOM 789 C C . ASN A 1 99 ? 18.591 43.873 53.512 1.00 34.09 99 ASN A C 1
ATOM 791 O O . ASN A 1 99 ? 17.868 43.033 54.028 1.00 34.09 99 ASN A O 1
ATOM 795 N N . ASN A 1 100 ? 19.488 43.636 52.546 1.00 39.28 100 ASN A N 1
ATOM 796 C CA . ASN A 1 100 ? 20.341 42.463 52.255 1.00 39.28 100 ASN A CA 1
ATOM 797 C C . ASN A 1 100 ? 19.928 41.056 52.771 1.00 39.28 100 ASN A C 1
ATOM 799 O O . ASN A 1 100 ? 19.620 40.875 53.940 1.00 39.28 100 ASN A O 1
ATOM 803 N N . ASN A 1 101 ? 20.085 39.974 51.994 1.00 38.47 101 ASN A N 1
ATOM 804 C CA . ASN A 1 101 ? 21.169 39.727 51.025 1.00 38.47 101 ASN A CA 1
ATOM 805 C C . ASN A 1 101 ? 20.725 38.901 49.783 1.00 38.47 101 ASN A C 1
ATOM 807 O O . ASN A 1 101 ? 19.549 38.615 49.594 1.00 38.47 101 ASN A O 1
ATOM 811 N N . LYS A 1 102 ? 21.682 38.596 48.899 1.00 43.56 102 LYS A N 1
ATOM 812 C CA . LYS A 1 102 ? 21.521 38.205 47.486 1.00 43.56 102 LYS A CA 1
ATOM 813 C C . LYS A 1 102 ? 21.044 36.766 47.196 1.00 43.56 102 LYS A C 1
ATOM 815 O O . LYS A 1 102 ? 21.408 35.828 47.892 1.00 43.56 102 LYS A O 1
ATOM 820 N N . ASN A 1 103 ? 20.442 36.641 46.006 1.00 47.59 103 ASN A N 1
ATOM 821 C CA . ASN A 1 103 ? 20.403 35.480 45.098 1.00 47.59 103 ASN A CA 1
ATOM 822 C C . ASN A 1 103 ? 19.624 34.214 45.509 1.00 47.59 103 ASN A C 1
ATOM 824 O O . ASN A 1 103 ? 20.226 33.206 45.870 1.00 47.59 103 ASN A O 1
ATOM 828 N N . ALA A 1 104 ? 18.313 34.210 45.232 1.00 48.19 104 ALA A N 1
ATOM 829 C CA . ALA A 1 104 ? 17.550 32.987 44.929 1.00 48.19 104 ALA A CA 1
ATOM 830 C C . ALA A 1 104 ? 16.297 33.233 44.045 1.00 48.19 104 ALA A C 1
ATOM 832 O O . ALA A 1 104 ? 15.292 32.548 44.210 1.00 48.19 104 ALA A O 1
ATOM 833 N N . GLN A 1 105 ? 16.315 34.205 43.116 1.00 51.75 105 GLN A N 1
ATOM 834 C CA . GLN A 1 105 ? 15.118 34.558 42.329 1.00 51.75 105 GLN A CA 1
ATOM 835 C C . GLN A 1 105 ? 14.787 33.510 41.248 1.00 51.75 105 GLN A C 1
ATOM 837 O O . GLN A 1 105 ? 15.121 33.662 40.073 1.00 51.75 105 GLN A O 1
ATOM 842 N N . GLY A 1 106 ? 14.112 32.435 41.651 1.00 48.62 106 GLY A N 1
ATOM 843 C CA . GLY A 1 106 ? 13.425 31.536 40.730 1.00 48.62 106 GLY A CA 1
ATOM 844 C C . GLY A 1 106 ? 12.198 32.208 40.104 1.00 48.62 106 GLY A C 1
ATOM 845 O O . GLY A 1 106 ? 11.598 33.108 40.690 1.00 48.62 106 GLY A O 1
ATOM 846 N N . TRP A 1 107 ? 11.777 31.719 38.934 1.00 54.81 107 TRP A N 1
ATOM 847 C CA . TRP A 1 107 ? 10.594 32.202 38.195 1.00 54.81 107 TRP A CA 1
ATOM 848 C C . TRP A 1 107 ? 9.255 32.078 38.958 1.00 54.81 107 TRP A C 1
ATOM 850 O O . TRP A 1 107 ? 8.231 32.542 38.469 1.00 54.81 107 TRP A O 1
ATOM 860 N N . ALA A 1 108 ? 9.242 31.442 40.133 1.00 54.41 108 ALA A N 1
ATOM 861 C CA . ALA A 1 108 ? 8.049 31.240 40.952 1.00 54.41 108 ALA A CA 1
ATOM 862 C C . ALA A 1 108 ? 7.755 32.387 41.942 1.00 54.41 108 ALA A C 1
ATOM 864 O O . ALA A 1 108 ? 6.627 32.475 42.416 1.00 54.41 108 ALA A O 1
ATOM 865 N N . ASP A 1 109 ? 8.736 33.245 42.256 1.00 56.25 109 ASP A N 1
ATOM 866 C CA . ASP A 1 109 ? 8.659 34.201 43.383 1.00 56.25 109 ASP A CA 1
ATOM 867 C C . ASP A 1 109 ? 8.616 35.683 42.944 1.00 56.25 109 ASP A C 1
ATOM 869 O O . ASP A 1 109 ? 8.888 36.602 43.713 1.00 56.25 109 ASP A O 1
ATOM 873 N N . THR A 1 110 ? 8.301 35.945 41.672 1.00 56.78 110 THR A N 1
ATOM 874 C CA . THR A 1 110 ? 7.944 37.290 41.186 1.00 56.78 110 THR A CA 1
ATOM 875 C C . THR A 1 110 ? 6.426 37.439 41.152 1.00 56.78 110 THR A C 1
ATOM 877 O O . THR A 1 110 ? 5.770 36.771 40.351 1.00 56.78 110 THR A O 1
ATOM 880 N N . ASP A 1 111 ? 5.857 38.330 41.973 1.00 58.22 111 ASP A N 1
ATOM 881 C CA . ASP A 1 111 ? 4.411 38.601 41.962 1.00 58.22 111 ASP A CA 1
ATOM 882 C C . ASP A 1 111 ? 3.958 39.107 40.582 1.00 58.22 111 ASP A C 1
ATOM 884 O O . ASP A 1 111 ? 4.297 40.213 40.152 1.00 58.22 111 ASP A O 1
ATOM 888 N N . VAL A 1 112 ? 3.142 38.293 39.908 1.00 58.44 112 VAL A N 1
ATOM 889 C CA . VAL A 1 112 ? 2.585 38.541 38.568 1.00 58.44 112 VAL A CA 1
ATOM 890 C C . VAL A 1 112 ? 1.777 39.846 38.507 1.00 58.44 112 VAL A C 1
ATOM 892 O O . VAL A 1 112 ? 1.613 40.420 37.431 1.00 58.44 112 VAL A O 1
ATOM 895 N N . ASN A 1 113 ? 1.290 40.359 39.641 1.00 61.00 113 ASN A N 1
ATOM 896 C CA . ASN A 1 113 ? 0.576 41.634 39.674 1.00 61.00 113 ASN A CA 1
ATOM 897 C C . ASN A 1 113 ? 1.486 42.853 39.441 1.00 61.00 113 ASN A C 1
ATOM 899 O O . ASN A 1 113 ? 0.982 43.866 38.967 1.00 61.00 113 ASN A O 1
ATOM 903 N N . SER A 1 114 ? 2.803 42.754 39.659 1.00 59.56 114 SER A N 1
ATOM 904 C CA . SER A 1 114 ? 3.742 43.833 39.297 1.00 59.56 114 SER A CA 1
ATOM 905 C C . SER A 1 114 ? 3.720 44.130 37.788 1.00 59.56 114 SER A C 1
ATOM 907 O O . SER A 1 114 ? 3.539 45.273 37.377 1.00 59.56 114 SER A O 1
ATOM 909 N N . PHE A 1 115 ? 3.744 43.087 36.953 1.00 56.62 115 PHE A N 1
ATOM 910 C CA . PHE A 1 115 ? 3.648 43.199 35.491 1.00 56.62 115 PHE A CA 1
ATOM 911 C C . PHE A 1 115 ? 2.266 43.654 34.982 1.00 56.62 115 PHE A C 1
ATOM 913 O O . PHE A 1 115 ? 2.135 44.049 33.823 1.00 56.62 115 PHE A O 1
ATOM 920 N N . ARG A 1 116 ? 1.217 43.618 35.820 1.00 58.81 116 ARG A N 1
ATOM 921 C CA . ARG A 1 116 ? -0.132 44.078 35.439 1.00 58.81 116 ARG A CA 1
ATOM 922 C C . ARG A 1 116 ? -0.298 45.593 35.472 1.00 58.81 116 ARG A C 1
ATOM 924 O O . ARG A 1 116 ? -1.160 46.092 34.753 1.00 58.81 116 ARG A O 1
ATOM 931 N N . GLU A 1 117 ? 0.469 46.308 36.293 1.00 56.56 117 GLU A N 1
ATOM 932 C CA . GLU A 1 117 ? 0.324 47.765 36.425 1.00 56.56 117 GLU A CA 1
ATOM 933 C C . GLU A 1 117 ? 1.201 48.552 35.435 1.00 56.56 117 GLU A C 1
ATOM 935 O O . GLU A 1 117 ? 0.846 49.680 35.096 1.00 56.56 117 GLU A O 1
ATOM 940 N N . GLU A 1 118 ? 2.295 47.972 34.921 1.00 59.66 118 GLU A N 1
ATOM 941 C CA . GLU A 1 118 ? 3.261 48.721 34.098 1.00 59.66 118 GLU A CA 1
ATOM 942 C C . GLU A 1 118 ? 3.103 48.567 32.567 1.00 59.66 118 GLU A C 1
ATOM 944 O O . GLU A 1 118 ? 3.399 49.532 31.858 1.00 59.66 118 GLU A O 1
ATOM 949 N N . GLU A 1 119 ? 2.615 47.433 32.025 1.00 60.53 119 GLU A N 1
ATOM 950 C CA . GLU A 1 119 ? 2.854 47.128 30.590 1.00 60.53 119 GLU A CA 1
ATOM 951 C C . GLU A 1 119 ? 1.660 46.721 29.688 1.00 60.53 119 GLU A C 1
ATOM 953 O O . GLU A 1 119 ? 1.844 46.644 28.473 1.00 60.53 119 GLU A O 1
ATOM 958 N N . PHE A 1 120 ? 0.425 46.537 30.189 1.00 61.56 120 PHE A N 1
ATOM 959 C CA . PHE A 1 120 ? -0.707 46.053 29.353 1.00 61.56 120 PHE A CA 1
ATOM 960 C C . PHE A 1 120 ? -1.925 46.991 29.221 1.00 61.56 120 PHE A C 1
ATOM 962 O O . PHE A 1 120 ? -3.083 46.592 29.360 1.00 61.56 120 PHE A O 1
ATOM 969 N N . ASP A 1 121 ? -1.664 48.255 28.885 1.00 68.38 121 ASP A N 1
ATOM 970 C CA . ASP A 1 121 ? -2.690 49.212 28.448 1.00 68.38 121 ASP A CA 1
ATOM 971 C C . ASP A 1 121 ? -3.069 48.968 26.970 1.00 68.38 121 ASP A C 1
ATOM 973 O O . ASP A 1 121 ? -2.292 49.262 26.053 1.00 68.38 121 ASP A O 1
ATOM 977 N N . PHE A 1 122 ? -4.267 48.416 26.743 1.00 64.31 122 PHE A N 1
ATOM 978 C CA . PHE A 1 122 ? -4.820 48.164 25.407 1.00 64.31 122 PHE A CA 1
ATOM 979 C C . PHE A 1 122 ? -5.115 49.453 24.629 1.00 64.31 122 PHE A C 1
ATOM 981 O O . PHE A 1 122 ? -4.873 49.493 23.425 1.00 64.31 122 PHE A O 1
ATOM 988 N N . GLN A 1 123 ? -5.625 50.498 25.290 1.00 64.12 123 GLN A N 1
ATOM 989 C CA . GLN A 1 123 ? -5.993 51.761 24.642 1.00 64.12 123 GLN A CA 1
ATOM 990 C C . GLN A 1 123 ? -4.739 52.439 24.083 1.00 64.12 123 GLN A C 1
ATOM 992 O O . GLN A 1 123 ? -4.644 52.714 22.891 1.00 64.12 123 GLN A O 1
ATOM 997 N N . LYS A 1 124 ? -3.717 52.584 24.930 1.00 72.69 124 LYS A N 1
ATOM 998 C CA . LYS A 1 124 ? -2.428 53.205 24.598 1.00 72.69 124 LYS A CA 1
ATOM 999 C C . LYS A 1 124 ? -1.604 52.412 23.579 1.00 72.69 124 LYS A C 1
ATOM 1001 O O . LYS A 1 124 ? -0.740 52.994 22.927 1.00 72.69 124 LYS A O 1
ATOM 1006 N N . HIS A 1 125 ? -1.836 51.107 23.429 1.00 67.94 125 HIS A N 1
ATOM 1007 C CA . HIS A 1 125 ? -1.262 50.324 22.328 1.00 67.94 125 HIS A CA 1
ATOM 1008 C C . HIS A 1 125 ? -2.067 50.434 21.030 1.00 67.94 125 HIS A C 1
ATOM 1010 O O . HIS A 1 125 ? -1.465 50.445 19.959 1.00 67.94 125 HIS A O 1
ATOM 1016 N N . LEU A 1 126 ? -3.392 50.571 21.107 1.00 70.31 126 LEU A N 1
ATOM 1017 C CA . LEU A 1 126 ? -4.249 50.778 19.940 1.00 70.31 126 LEU A CA 1
ATOM 1018 C C . LEU A 1 126 ? -4.008 52.164 19.318 1.00 70.31 126 LEU A C 1
ATOM 1020 O O . LEU A 1 126 ? -3.816 52.248 18.108 1.00 70.31 126 LEU A O 1
ATOM 1024 N N . ASP A 1 127 ? -3.884 53.214 20.136 1.00 73.88 127 ASP A N 1
ATOM 1025 C CA . ASP A 1 127 ? -3.556 54.579 19.688 1.00 73.88 127 ASP A CA 1
ATOM 1026 C C . ASP A 1 127 ? -2.151 54.686 19.059 1.00 73.88 127 ASP A C 1
ATOM 1028 O O . ASP A 1 127 ? -1.919 55.511 18.178 1.00 73.88 127 ASP A O 1
ATOM 1032 N N . LYS A 1 128 ? -1.205 53.831 19.478 1.00 75.88 128 LYS A N 1
ATOM 1033 C CA . LYS A 1 128 ? 0.123 53.703 18.847 1.00 75.88 128 LYS A CA 1
ATOM 1034 C C . LYS A 1 128 ? 0.094 52.933 17.526 1.00 75.88 128 LYS A C 1
ATOM 1036 O O . LYS A 1 128 ? 1.023 53.065 16.733 1.00 75.88 128 LYS A O 1
ATOM 1041 N N . PHE A 1 129 ? -0.911 52.089 17.294 1.00 72.00 129 PHE A N 1
ATOM 1042 C CA . PHE A 1 129 ? -0.972 51.234 16.112 1.00 72.00 129 PHE A CA 1
ATOM 1043 C C . PHE A 1 129 ? -1.599 51.993 14.937 1.00 72.00 129 PHE A C 1
ATOM 1045 O O . PHE A 1 129 ? -2.740 51.733 14.540 1.00 72.00 129 PHE A O 1
ATOM 1052 N N . ASN A 1 130 ? -0.849 52.939 14.358 1.00 78.94 130 ASN A N 1
ATOM 1053 C CA . ASN A 1 130 ? -1.293 53.650 13.162 1.00 78.94 130 ASN A CA 1
ATOM 1054 C C . ASN A 1 130 ? -1.308 52.714 11.945 1.00 78.94 130 ASN A C 1
ATOM 1056 O O . ASN A 1 130 ? -0.376 52.620 11.144 1.00 78.94 130 ASN A O 1
ATOM 1060 N N . LYS A 1 131 ? -2.437 52.021 11.801 1.00 81.94 131 LYS A N 1
ATOM 1061 C CA . LYS A 1 131 ? -2.709 51.062 10.736 1.00 81.94 131 LYS A CA 1
ATOM 1062 C C . LYS A 1 131 ? -2.479 51.655 9.340 1.00 81.94 131 LYS A C 1
ATOM 1064 O O . LYS A 1 131 ? -2.095 50.914 8.443 1.00 81.94 131 LYS A O 1
ATOM 1069 N N . ALA A 1 132 ? -2.707 52.955 9.133 1.00 83.62 132 ALA A N 1
ATOM 1070 C CA . ALA A 1 132 ? -2.537 53.577 7.820 1.00 83.62 132 ALA A CA 1
ATOM 1071 C C . ALA A 1 132 ? -1.061 53.655 7.391 1.00 83.62 132 ALA A C 1
ATOM 1073 O O . ALA A 1 132 ? -0.757 53.331 6.246 1.00 83.62 132 ALA A O 1
ATOM 1074 N N . GLU A 1 133 ? -0.161 54.015 8.310 1.00 85.06 133 GLU A N 1
ATOM 1075 C CA . GLU A 1 133 ? 1.288 54.077 8.067 1.00 85.06 133 GLU A CA 1
ATOM 1076 C C . GLU A 1 133 ? 1.870 52.679 7.842 1.00 85.06 133 GLU A C 1
ATOM 1078 O O . GLU A 1 133 ? 2.544 52.450 6.841 1.00 85.06 133 GLU A O 1
ATOM 1083 N N . ILE A 1 134 ? 1.505 51.708 8.685 1.00 84.31 134 ILE A N 1
ATOM 1084 C CA . ILE A 1 134 ? 1.966 50.315 8.557 1.00 84.31 134 ILE A CA 1
ATOM 1085 C C . ILE A 1 134 ? 1.530 49.707 7.208 1.00 84.31 134 ILE A C 1
ATOM 1087 O O . ILE A 1 134 ? 2.308 49.021 6.549 1.00 84.31 134 ILE A O 1
ATOM 1091 N N . PHE A 1 135 ? 0.309 49.990 6.734 1.00 83.38 135 PHE A N 1
ATOM 1092 C CA . PHE A 1 135 ? -0.138 49.553 5.401 1.00 83.38 135 PHE A CA 1
ATOM 1093 C C . PHE A 1 135 ? 0.400 50.400 4.232 1.00 83.38 135 PHE A C 1
ATOM 1095 O O . PHE A 1 135 ? 0.167 50.017 3.084 1.00 83.38 135 PHE A O 1
ATOM 1102 N N . ALA A 1 136 ? 1.101 51.509 4.481 1.00 84.44 136 ALA A N 1
ATOM 1103 C CA . ALA A 1 136 ? 1.902 52.202 3.472 1.00 84.44 136 ALA A CA 1
ATOM 1104 C C . ALA A 1 136 ? 3.305 51.578 3.392 1.00 84.44 136 ALA A C 1
ATOM 1106 O O . ALA A 1 136 ? 3.685 51.093 2.332 1.00 84.44 136 ALA A O 1
ATOM 1107 N N . GLU A 1 137 ? 3.997 51.441 4.527 1.00 86.31 137 GLU A N 1
ATOM 1108 C CA . GLU A 1 137 ? 5.320 50.805 4.626 1.00 86.31 137 GLU A CA 1
ATOM 1109 C C . GLU A 1 137 ? 5.329 49.377 4.049 1.00 86.31 137 GLU A C 1
ATOM 1111 O O . GLU A 1 137 ? 6.231 49.009 3.294 1.00 86.31 137 GLU A O 1
ATOM 1116 N N . ILE A 1 138 ? 4.284 48.581 4.314 1.00 83.69 138 ILE A N 1
ATOM 1117 C CA . ILE A 1 138 ? 4.122 47.249 3.709 1.00 83.69 138 ILE A CA 1
ATOM 1118 C C . ILE A 1 138 ? 3.970 47.329 2.179 1.00 83.69 138 ILE A C 1
ATOM 1120 O O . ILE A 1 138 ? 4.501 46.476 1.484 1.00 83.69 138 ILE A O 1
ATOM 1124 N N . ARG A 1 139 ? 3.289 48.340 1.621 1.00 82.00 139 ARG A N 1
ATOM 1125 C CA . ARG A 1 139 ? 3.127 48.483 0.157 1.00 82.00 139 ARG A CA 1
ATOM 1126 C C . ARG A 1 139 ? 4.384 48.977 -0.549 1.00 82.00 139 ARG A C 1
ATOM 1128 O O . ARG A 1 139 ? 4.559 48.660 -1.719 1.00 82.00 139 ARG A O 1
ATOM 1135 N N . ASP A 1 140 ? 5.215 49.746 0.145 1.00 83.31 140 ASP A N 1
ATOM 1136 C CA . ASP A 1 140 ? 6.472 50.267 -0.396 1.00 83.31 140 ASP A CA 1
ATOM 1137 C C . ASP A 1 140 ? 7.618 49.240 -0.269 1.00 83.31 140 ASP A C 1
ATOM 1139 O O . ASP A 1 140 ? 8.609 49.315 -0.998 1.00 83.31 140 ASP A O 1
ATOM 1143 N N . SER A 1 141 ? 7.479 48.255 0.629 1.00 81.25 141 SER A N 1
ATOM 1144 C CA . SER A 1 141 ? 8.428 47.145 0.815 1.00 81.25 141 SER A CA 1
ATOM 1145 C C . SER A 1 141 ? 8.027 45.834 0.120 1.00 81.25 141 SER A C 1
ATOM 1147 O O . SER A 1 141 ? 8.908 45.022 -0.182 1.00 81.25 141 SER A O 1
ATOM 1149 N N . ASP A 1 142 ? 6.739 45.624 -0.175 1.00 80.12 142 ASP A N 1
ATOM 1150 C CA . ASP A 1 142 ? 6.245 44.491 -0.966 1.00 80.12 142 ASP A CA 1
ATOM 1151 C C . ASP A 1 142 ? 6.662 44.627 -2.441 1.00 80.12 142 ASP A C 1
ATOM 1153 O O . ASP A 1 142 ? 6.388 45.620 -3.114 1.00 80.12 142 ASP A O 1
ATOM 1157 N N . LYS A 1 143 ? 7.356 43.602 -2.943 1.00 78.88 143 LYS A N 1
ATOM 1158 C CA . LYS A 1 143 ? 7.910 43.545 -4.305 1.00 78.88 143 LYS A CA 1
ATOM 1159 C C . LYS A 1 143 ? 7.047 42.732 -5.272 1.00 78.88 143 LYS A C 1
ATOM 1161 O O . LYS A 1 143 ? 7.454 42.541 -6.417 1.00 78.88 143 LYS A O 1
ATOM 1166 N N . THR A 1 144 ? 5.911 42.197 -4.824 1.00 77.44 144 THR A N 1
ATOM 1167 C CA . THR A 1 144 ? 4.995 41.441 -5.687 1.00 77.44 144 THR A CA 1
ATOM 1168 C C . THR A 1 144 ? 4.276 42.366 -6.671 1.00 77.44 144 THR A C 1
ATOM 1170 O O . THR A 1 144 ? 4.057 43.550 -6.399 1.00 77.44 144 THR A O 1
ATOM 1173 N N . SER A 1 145 ? 3.928 41.854 -7.858 1.00 75.50 145 SER A N 1
ATOM 1174 C CA . SER A 1 145 ? 3.151 42.655 -8.804 1.00 75.50 145 SER A CA 1
ATOM 1175 C C . SER A 1 145 ? 1.725 42.840 -8.276 1.00 75.50 145 SER A C 1
ATOM 1177 O O . SER A 1 145 ? 1.167 41.969 -7.607 1.00 75.50 145 SER A O 1
ATOM 1179 N N . LYS A 1 146 ? 1.092 43.970 -8.612 1.00 68.81 146 LYS A N 1
ATOM 1180 C CA . LYS A 1 146 ? -0.303 44.227 -8.217 1.00 68.81 146 LYS A CA 1
ATOM 1181 C C . LYS A 1 146 ? -1.287 43.229 -8.830 1.00 68.81 146 LYS A C 1
ATOM 1183 O O . LYS A 1 146 ? -2.397 43.115 -8.322 1.00 68.81 146 LYS A O 1
ATOM 1188 N N . GLU A 1 147 ? -0.896 42.542 -9.898 1.00 70.12 147 GLU A N 1
ATOM 1189 C CA . GLU A 1 147 ? -1.712 41.558 -10.605 1.00 70.12 147 GLU A CA 1
ATOM 1190 C C . GLU A 1 147 ? -1.673 40.190 -9.902 1.00 70.12 147 GLU A C 1
ATOM 1192 O O . GLU A 1 147 ? -2.736 39.614 -9.677 1.00 70.12 147 GLU A O 1
ATOM 1197 N N . ASP A 1 148 ? -0.502 39.744 -9.426 1.00 72.75 148 ASP A N 1
ATOM 1198 C CA . ASP A 1 148 ? -0.325 38.473 -8.692 1.00 72.75 148 ASP A CA 1
ATOM 1199 C C . ASP A 1 148 ? -1.009 38.451 -7.308 1.00 72.75 148 ASP A C 1
ATOM 1201 O O . ASP A 1 148 ? -1.263 37.388 -6.731 1.00 72.75 148 ASP A O 1
ATOM 1205 N N . LEU A 1 149 ? -1.310 39.623 -6.738 1.00 78.38 149 LEU A N 1
ATOM 1206 C CA . LEU A 1 149 ? -1.975 39.734 -5.442 1.00 78.38 149 LEU A CA 1
ATOM 1207 C C . LEU A 1 149 ? -3.387 39.131 -5.497 1.00 78.38 149 LEU A C 1
ATOM 1209 O O . LEU A 1 149 ? -4.304 39.737 -6.037 1.00 78.38 149 LEU A O 1
ATOM 1213 N N . LEU A 1 150 ? -3.620 38.020 -4.788 1.00 70.50 150 LEU A N 1
ATOM 1214 C CA . LEU A 1 150 ? -4.929 37.344 -4.628 1.00 70.50 150 LEU A CA 1
ATOM 1215 C C . LEU A 1 150 ? -6.109 38.265 -4.225 1.00 70.50 150 LEU A C 1
ATOM 1217 O O . LEU A 1 150 ? -7.276 37.891 -4.368 1.00 70.50 150 LEU A O 1
ATOM 1221 N N . VAL A 1 151 ? -5.809 39.468 -3.726 1.00 66.19 151 VAL A N 1
ATOM 1222 C CA . VAL A 1 151 ? -6.743 40.558 -3.398 1.00 66.19 151 VAL A CA 1
ATOM 1223 C C . VAL A 1 151 ? -7.328 41.252 -4.643 1.00 66.19 151 VAL A C 1
ATOM 1225 O O . VAL A 1 151 ? -8.332 41.948 -4.506 1.00 66.19 151 VAL A O 1
ATOM 1228 N N . THR A 1 152 ? -6.762 41.087 -5.842 1.00 65.44 152 THR A N 1
ATOM 1229 C CA . THR A 1 152 ? -7.387 41.494 -7.116 1.00 65.44 152 THR A CA 1
ATOM 1230 C C . THR A 1 152 ? -8.364 40.421 -7.593 1.00 65.44 152 THR A C 1
ATOM 1232 O O . THR A 1 152 ? -9.551 40.698 -7.739 1.00 65.44 152 THR A O 1
ATOM 1235 N N . HIS A 1 153 ? -7.893 39.179 -7.726 1.00 65.94 153 HIS A N 1
ATOM 1236 C CA . HIS A 1 153 ? -8.660 38.047 -8.251 1.00 65.94 153 HIS A CA 1
ATOM 1237 C C . HIS A 1 153 ? -9.918 37.700 -7.439 1.00 65.94 153 HIS A C 1
ATOM 1239 O O . HIS A 1 153 ? -10.905 37.256 -8.017 1.00 65.94 153 HIS A O 1
ATOM 1245 N N . ASN A 1 154 ? -9.924 37.932 -6.120 1.00 65.94 154 ASN A N 1
ATOM 1246 C CA . ASN A 1 154 ? -11.095 37.683 -5.265 1.00 65.94 154 ASN A CA 1
ATOM 1247 C C . ASN A 1 154 ? -12.010 38.910 -5.069 1.00 65.94 154 ASN A C 1
ATOM 1249 O O . ASN A 1 154 ? -12.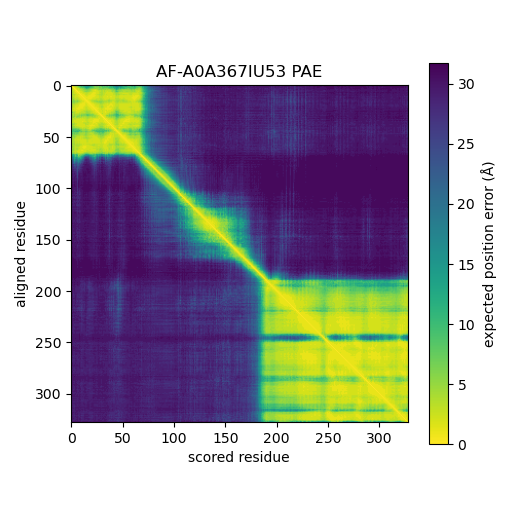921 38.875 -4.238 1.00 65.94 154 ASN A O 1
ATOM 1253 N N . ARG A 1 155 ? -11.814 40.010 -5.813 1.00 69.00 155 ARG A N 1
ATOM 1254 C CA . ARG A 1 155 ? -12.759 41.138 -5.801 1.00 69.00 155 ARG A CA 1
ATOM 1255 C C . ARG A 1 155 ? -13.941 40.862 -6.718 1.00 69.00 155 ARG A C 1
ATOM 1257 O O . ARG A 1 155 ? -13.917 41.181 -7.903 1.00 69.00 155 ARG A O 1
ATOM 1264 N N . LEU A 1 156 ? -15.027 40.384 -6.114 1.00 60.19 156 LEU A N 1
ATOM 1265 C CA . LEU A 1 156 ? -16.360 40.603 -6.668 1.00 60.19 156 LEU A CA 1
ATOM 1266 C C . LEU A 1 156 ? -16.557 42.109 -6.955 1.00 60.19 156 LEU A C 1
ATOM 1268 O O . LEU A 1 156 ? -16.084 42.949 -6.170 1.00 60.19 156 LEU A O 1
ATOM 1272 N N . PRO A 1 157 ? -17.249 42.477 -8.052 1.00 70.19 157 PRO A N 1
ATOM 1273 C CA . PRO A 1 157 ? -17.568 43.872 -8.335 1.00 70.19 157 PRO A CA 1
ATOM 1274 C C . PRO A 1 157 ? -18.336 44.477 -7.154 1.00 70.19 157 PRO A C 1
ATOM 1276 O O . PRO A 1 157 ? -19.162 43.806 -6.538 1.00 70.19 157 PRO A O 1
ATOM 1279 N N . GLN A 1 158 ? -18.055 45.743 -6.829 1.00 64.69 158 GLN A N 1
ATOM 1280 C CA . GLN A 1 158 ? -18.628 46.439 -5.669 1.00 64.69 158 GLN A CA 1
ATOM 1281 C C . GLN A 1 158 ? -20.109 46.784 -5.897 1.00 64.69 158 GLN A C 1
ATOM 1283 O O . GLN A 1 158 ? -20.484 47.923 -6.164 1.00 64.69 158 GLN A O 1
ATOM 1288 N N . ARG A 1 159 ? -20.951 45.754 -5.815 1.00 70.50 159 ARG A N 1
ATOM 1289 C CA . ARG A 1 159 ? -22.410 45.802 -5.836 1.00 70.50 159 ARG A CA 1
ATOM 1290 C C . ARG A 1 159 ? -22.895 45.709 -4.393 1.00 70.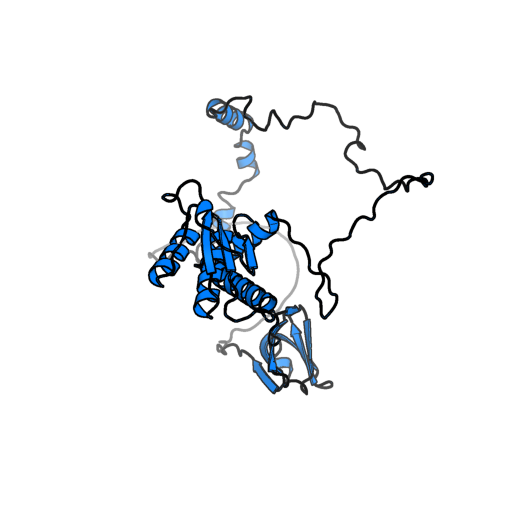50 159 ARG A C 1
ATOM 1292 O O . ARG A 1 159 ? -22.534 44.773 -3.684 1.00 70.50 159 ARG A O 1
ATOM 1299 N N . ASN A 1 160 ? -23.735 46.652 -3.973 1.00 72.94 160 ASN A N 1
ATOM 1300 C CA . ASN A 1 160 ? -24.435 46.559 -2.694 1.00 72.94 160 ASN A CA 1
ATOM 1301 C C . ASN A 1 160 ? -25.439 45.403 -2.780 1.00 72.94 160 ASN A C 1
ATOM 1303 O O . ASN A 1 160 ? -26.520 45.564 -3.346 1.00 72.94 160 ASN A O 1
ATOM 1307 N N . LEU A 1 161 ? -25.037 44.234 -2.280 1.00 74.81 161 LEU A N 1
ATOM 1308 C CA . LEU A 1 161 ? -25.860 43.029 -2.259 1.00 74.81 161 LEU A CA 1
ATOM 1309 C C . LEU A 1 161 ? -27.100 43.263 -1.387 1.00 74.81 161 LEU A C 1
ATOM 1311 O O . LEU A 1 161 ? -27.016 43.896 -0.331 1.00 74.81 161 LEU A O 1
ATOM 1315 N N . LEU A 1 162 ? -28.250 42.750 -1.818 1.00 77.69 162 LEU A N 1
ATOM 1316 C CA . LEU A 1 162 ? -29.475 42.838 -1.025 1.00 77.69 162 LEU A CA 1
ATOM 1317 C C . LEU A 1 162 ? -29.374 41.935 0.223 1.00 77.69 162 LEU A C 1
ATOM 1319 O O . LEU A 1 162 ? -28.694 40.909 0.171 1.00 77.69 162 LEU A O 1
ATOM 13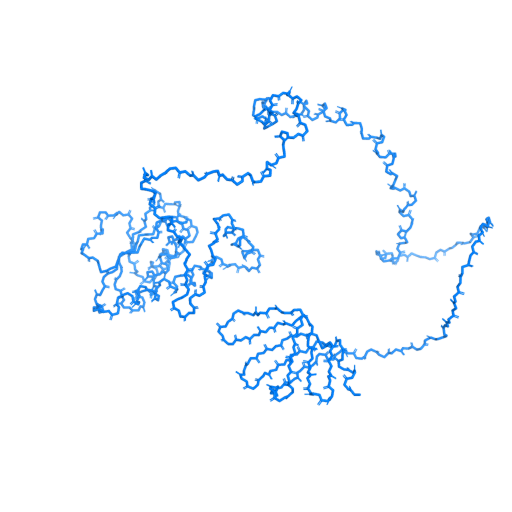23 N N . PRO A 1 163 ? -30.070 42.242 1.339 1.00 74.25 163 PRO A N 1
ATOM 1324 C CA . PRO A 1 163 ? -29.974 41.457 2.580 1.00 74.25 163 PRO A CA 1
ATOM 1325 C C . PRO A 1 163 ? -30.316 39.962 2.452 1.00 74.25 163 PRO A C 1
ATOM 1327 O O . PRO A 1 163 ? -29.952 39.177 3.322 1.00 74.25 163 PRO A O 1
ATOM 1330 N N . THR A 1 164 ? -31.007 39.565 1.381 1.00 70.69 164 THR A N 1
ATOM 1331 C CA . THR A 1 164 ? -31.358 38.176 1.050 1.00 70.69 164 THR A CA 1
ATOM 1332 C C . THR A 1 164 ? -30.390 37.502 0.071 1.00 70.69 164 THR A C 1
ATOM 1334 O O . THR A 1 164 ? -30.443 36.292 -0.084 1.00 70.69 164 THR A O 1
ATOM 1337 N N . GLU A 1 165 ? -29.494 38.243 -0.587 1.00 71.06 165 GLU A N 1
ATOM 1338 C CA . GLU A 1 165 ? -28.702 37.768 -1.741 1.00 71.06 165 GLU A CA 1
ATOM 1339 C C . GLU A 1 165 ? -27.592 36.767 -1.365 1.00 71.06 165 GLU A C 1
ATOM 1341 O O . GLU A 1 165 ? -27.156 35.987 -2.205 1.00 71.06 165 GLU A O 1
ATOM 1346 N N . ASN A 1 166 ? -27.185 36.745 -0.090 1.00 70.62 166 ASN A N 1
ATOM 1347 C CA . ASN A 1 166 ? -26.253 35.764 0.487 1.00 70.62 166 ASN A CA 1
ATOM 1348 C C . ASN A 1 166 ? -26.941 34.778 1.458 1.00 70.62 166 ASN A C 1
ATOM 1350 O O . ASN A 1 166 ? -26.268 34.121 2.253 1.00 70.62 166 ASN A O 1
ATOM 1354 N N . VAL A 1 167 ? -28.275 34.690 1.439 1.00 74.81 167 VAL A N 1
ATOM 1355 C CA . VAL A 1 167 ? -29.043 33.739 2.254 1.00 74.81 167 VAL A CA 1
ATOM 1356 C C . VAL A 1 167 ? -29.512 32.606 1.348 1.00 74.81 167 VAL A C 1
ATOM 1358 O O . VAL A 1 167 ? -30.074 32.855 0.288 1.00 74.81 167 VAL A O 1
ATOM 1361 N N . LEU A 1 168 ? -29.278 31.355 1.751 1.00 70.31 168 LEU A N 1
ATOM 1362 C CA . LEU A 1 168 ? -29.783 30.198 1.010 1.00 70.31 168 LEU A CA 1
ATOM 1363 C C . LEU A 1 168 ? -31.317 30.198 1.041 1.00 70.31 168 LEU A C 1
ATOM 1365 O O . LEU A 1 168 ? -31.904 30.250 2.125 1.00 70.31 168 LEU A O 1
ATOM 1369 N N . ASP A 1 169 ? -31.950 30.099 -0.129 1.00 70.94 169 ASP A N 1
ATOM 1370 C CA . ASP A 1 169 ? -33.404 29.977 -0.235 1.00 70.94 169 ASP A CA 1
ATOM 1371 C C . ASP A 1 169 ? -33.921 28.812 0.620 1.00 70.94 169 ASP A C 1
ATOM 1373 O O . ASP A 1 169 ? -33.395 27.693 0.581 1.00 70.94 169 ASP A O 1
ATOM 1377 N N . ALA A 1 170 ? -34.994 29.060 1.375 1.00 66.25 170 ALA A N 1
ATOM 1378 C CA . ALA A 1 170 ? -35.703 27.994 2.072 1.00 66.25 170 ALA A CA 1
ATOM 1379 C C . ALA A 1 170 ? -36.192 26.959 1.036 1.00 66.25 170 ALA A C 1
ATOM 1381 O O . ALA A 1 170 ? -36.711 27.359 -0.008 1.00 66.25 170 ALA A O 1
ATOM 1382 N N . PRO A 1 171 ? -36.043 25.643 1.283 1.00 51.94 171 PRO A N 1
ATOM 1383 C CA . PRO A 1 171 ? -36.173 24.628 0.241 1.00 51.94 171 PRO A CA 1
ATOM 1384 C C . PRO A 1 171 ? -37.597 24.555 -0.325 1.00 51.94 171 PRO A C 1
ATOM 1386 O O . PRO A 1 171 ? -38.477 23.881 0.219 1.00 51.94 171 PRO A O 1
ATOM 1389 N N . ILE A 1 172 ? -37.808 25.228 -1.458 1.00 52.31 172 ILE A N 1
ATOM 1390 C CA . ILE A 1 172 ? -39.043 25.166 -2.236 1.00 52.31 172 ILE A CA 1
ATOM 1391 C C . ILE A 1 172 ? -39.208 23.724 -2.713 1.00 52.31 172 ILE A C 1
ATOM 1393 O O . ILE A 1 172 ? -38.454 23.244 -3.559 1.00 52.31 172 ILE A O 1
ATOM 1397 N N . LYS A 1 173 ? -40.206 23.023 -2.166 1.00 48.41 173 LYS A N 1
ATOM 1398 C CA . LYS A 1 173 ? -40.577 21.672 -2.598 1.00 48.41 173 LYS A CA 1
ATOM 1399 C C . LYS A 1 173 ? -40.970 21.733 -4.085 1.00 48.41 173 LYS A C 1
ATOM 1401 O O . LYS A 1 173 ? -41.993 22.347 -4.389 1.00 48.41 173 LYS A O 1
ATOM 1406 N N . PRO A 1 174 ? -40.193 21.139 -5.009 1.00 47.31 174 PRO A N 1
ATOM 1407 C CA . PRO A 1 174 ? -40.423 21.339 -6.433 1.00 47.31 174 PRO A CA 1
ATOM 1408 C C . PRO A 1 174 ? -41.733 20.667 -6.877 1.00 47.31 174 PRO A C 1
ATOM 1410 O O . PRO A 1 174 ? -42.073 19.595 -6.360 1.00 47.31 174 PRO A O 1
ATOM 1413 N N . PRO A 1 175 ? -42.464 21.253 -7.844 1.00 50.12 175 PRO A N 1
ATOM 1414 C CA . PRO A 1 175 ? -43.580 20.572 -8.486 1.00 50.12 175 PRO A CA 1
ATOM 1415 C C . PRO A 1 175 ? -43.081 19.317 -9.218 1.00 50.12 175 PRO A C 1
ATOM 1417 O O . PRO A 1 175 ? -41.950 19.264 -9.703 1.00 50.12 175 PRO A O 1
ATOM 1420 N N . SER A 1 176 ? -43.925 18.288 -9.285 1.00 47.19 176 SER A N 1
ATOM 1421 C CA . SER A 1 176 ? -43.578 17.001 -9.896 1.00 47.19 176 SER A CA 1
ATOM 1422 C C . SER A 1 176 ? -43.251 17.154 -11.391 1.00 47.19 176 SER A C 1
ATOM 1424 O O . SER A 1 176 ? -44.099 17.671 -12.124 1.00 47.19 176 SER A O 1
ATOM 1426 N N . PRO A 1 177 ? -42.084 16.683 -11.872 1.00 47.31 177 PRO A N 1
ATOM 1427 C CA . PRO A 1 177 ? -41.763 16.711 -13.294 1.00 47.31 177 PRO A CA 1
ATOM 1428 C C . PRO A 1 177 ? -42.647 15.729 -14.089 1.00 47.31 177 PRO A C 1
ATOM 1430 O O . PRO A 1 177 ? -43.103 14.726 -13.531 1.00 47.31 177 PRO A O 1
ATOM 1433 N N . PRO A 1 178 ? -42.873 15.981 -15.392 1.00 46.06 178 PRO A N 1
ATOM 1434 C CA . PRO A 1 178 ? -43.576 15.049 -16.270 1.00 46.06 178 PRO A CA 1
ATOM 1435 C C . PRO A 1 178 ? -42.781 13.740 -16.471 1.00 46.06 178 PRO A C 1
ATOM 1437 O O . PRO A 1 178 ? -41.566 13.708 -16.251 1.00 46.06 178 PRO A O 1
ATOM 1440 N N . PRO A 1 179 ? -43.444 12.646 -16.889 1.00 47.66 179 PRO A N 1
ATOM 1441 C CA . PRO A 1 179 ? -42.791 11.357 -17.091 1.00 47.66 179 PRO A CA 1
ATOM 1442 C C . PRO A 1 179 ? -41.837 11.340 -18.299 1.00 47.66 179 PRO A C 1
ATOM 1444 O O . PRO A 1 179 ? -41.917 12.163 -19.208 1.00 47.66 179 PRO A O 1
ATOM 1447 N N . SER A 1 180 ? -40.980 10.314 -18.328 1.00 47.38 180 SER A N 1
ATOM 1448 C CA . SER A 1 180 ? -40.092 9.921 -19.438 1.00 47.38 180 SER A CA 1
ATOM 1449 C C . SER A 1 180 ? -39.017 10.926 -19.892 1.00 47.38 180 SER A C 1
ATOM 1451 O O . SER A 1 180 ? -39.085 11.519 -20.962 1.00 47.38 180 SER A O 1
ATOM 1453 N N . SER A 1 181 ? -37.890 10.915 -19.178 1.00 40.97 181 SER A N 1
ATOM 1454 C CA . SER A 1 181 ? -36.646 10.443 -19.806 1.00 40.97 181 SER A CA 1
ATOM 1455 C C . SER A 1 181 ? -35.848 9.610 -18.796 1.00 40.97 181 SER A C 1
ATOM 1457 O O . SER A 1 181 ? -36.010 9.778 -17.584 1.00 40.97 181 SER A O 1
ATOM 1459 N N . MET A 1 182 ? -35.057 8.643 -19.267 1.00 48.59 182 MET A N 1
ATOM 1460 C CA . MET A 1 182 ? -34.493 7.589 -18.415 1.00 48.59 182 MET A CA 1
ATOM 1461 C C . MET A 1 182 ? -33.299 8.090 -17.593 1.00 48.59 182 MET A C 1
ATOM 1463 O O . MET A 1 182 ? -32.143 7.936 -17.982 1.00 48.59 182 MET A O 1
ATOM 1467 N N . ARG A 1 183 ? -33.569 8.654 -16.410 1.00 42.72 183 ARG A N 1
ATOM 1468 C CA . ARG A 1 183 ? -32.524 8.903 -15.411 1.00 42.72 183 ARG A CA 1
ATOM 1469 C C . ARG A 1 183 ? -32.018 7.560 -14.882 1.00 42.72 183 ARG A C 1
ATOM 1471 O O . ARG A 1 183 ? -32.706 6.910 -14.096 1.00 42.72 183 ARG A O 1
ATOM 1478 N N . ALA A 1 184 ? -30.826 7.154 -15.319 1.00 42.94 184 ALA A N 1
ATOM 1479 C CA . ALA A 1 184 ? -30.143 5.976 -14.794 1.00 42.94 184 ALA A CA 1
ATOM 1480 C C . ALA A 1 184 ? -30.063 6.041 -13.252 1.00 42.94 184 ALA A C 1
ATOM 1482 O O . ALA A 1 184 ? -29.888 7.135 -12.700 1.00 42.94 184 ALA A O 1
ATOM 1483 N N . PRO A 1 185 ? -30.212 4.907 -12.541 1.00 41.22 185 PRO A N 1
ATOM 1484 C CA . PRO A 1 185 ? -30.200 4.906 -11.086 1.00 41.22 185 PRO A CA 1
ATOM 1485 C C . PRO A 1 185 ? -28.843 5.398 -10.579 1.00 41.22 185 PRO A C 1
ATOM 1487 O O . PRO A 1 185 ? -27.798 4.880 -10.971 1.00 41.22 185 PRO A O 1
ATOM 1490 N N . ALA A 1 186 ? -28.859 6.386 -9.684 1.00 48.06 186 ALA A N 1
ATOM 1491 C CA . ALA A 1 186 ? -27.655 6.820 -8.990 1.00 48.06 186 ALA A CA 1
ATOM 1492 C C . ALA A 1 186 ? -27.177 5.675 -8.085 1.00 48.06 186 ALA A C 1
ATOM 1494 O O . ALA A 1 186 ? -27.753 5.431 -7.023 1.00 48.06 186 ALA A O 1
ATOM 1495 N N . ILE A 1 187 ? -26.156 4.941 -8.535 1.00 52.09 187 ILE A N 1
ATOM 1496 C CA . ILE A 1 187 ? -25.590 3.814 -7.794 1.00 52.09 187 ILE A CA 1
ATOM 1497 C C . ILE A 1 187 ? -25.000 4.360 -6.494 1.00 52.09 187 ILE A C 1
ATOM 1499 O O . ILE A 1 187 ? -23.978 5.043 -6.499 1.00 52.09 187 ILE A O 1
ATOM 1503 N N . SER A 1 188 ? -25.646 4.054 -5.369 1.00 53.41 188 SER A N 1
ATOM 1504 C CA . SER A 1 188 ? -25.098 4.346 -4.048 1.00 53.41 188 SER A CA 1
ATOM 1505 C C . SER A 1 188 ? -23.937 3.387 -3.788 1.00 53.41 188 SER A C 1
ATOM 1507 O O . SER A 1 188 ? -24.133 2.258 -3.340 1.00 53.41 188 SER A O 1
ATOM 1509 N N . THR A 1 189 ? -22.718 3.830 -4.099 1.00 60.91 189 THR A N 1
ATOM 1510 C CA . THR A 1 189 ? -21.453 3.088 -3.953 1.00 60.91 189 THR A CA 1
ATOM 1511 C C . THR A 1 189 ? -20.996 2.967 -2.491 1.00 60.91 189 THR A C 1
ATOM 1513 O O . THR A 1 189 ? -19.811 3.040 -2.171 1.00 60.91 189 THR A O 1
ATOM 1516 N N . ALA A 1 190 ? -21.945 2.755 -1.578 1.00 73.25 190 ALA A N 1
ATOM 1517 C CA . ALA A 1 190 ? -21.679 2.478 -0.177 1.00 73.25 190 ALA A CA 1
ATOM 1518 C C . ALA A 1 190 ? -21.054 1.082 -0.031 1.00 73.25 190 ALA A C 1
ATOM 1520 O O . ALA A 1 190 ? -21.763 0.071 -0.001 1.00 73.25 190 ALA A O 1
ATOM 1521 N N . LEU A 1 191 ? -19.723 1.035 0.081 1.00 86.56 191 LEU A N 1
ATOM 1522 C CA . LEU A 1 191 ? -18.994 -0.160 0.506 1.00 86.56 191 LEU A CA 1
ATOM 1523 C C . LEU A 1 191 ? -19.562 -0.658 1.843 1.00 86.56 191 LEU A C 1
ATOM 1525 O O . LEU A 1 191 ? -19.879 0.137 2.728 1.00 86.56 191 LEU A O 1
ATOM 1529 N N . LYS A 1 192 ? -19.693 -1.976 2.001 1.00 89.94 192 LYS A N 1
ATOM 1530 C CA . LYS A 1 192 ? -20.243 -2.620 3.203 1.00 89.94 192 LYS A CA 1
ATOM 1531 C C . LYS A 1 192 ? -19.392 -3.813 3.606 1.00 89.94 192 LYS A C 1
ATOM 1533 O O . LYS A 1 192 ? -18.791 -4.469 2.758 1.00 89.94 192 LYS A O 1
ATOM 1538 N N . THR A 1 193 ? -19.369 -4.123 4.897 1.00 88.44 193 THR A N 1
ATOM 1539 C CA . THR A 1 193 ? -18.771 -5.367 5.393 1.00 88.44 193 THR A CA 1
ATOM 1540 C C . THR A 1 193 ? -19.571 -6.575 4.896 1.00 88.44 193 THR A C 1
ATOM 1542 O O . THR A 1 193 ? -20.797 -6.614 4.997 1.00 88.44 193 THR A O 1
ATOM 1545 N N . ALA A 1 194 ? -18.880 -7.600 4.392 1.00 84.38 194 ALA A N 1
ATOM 1546 C CA . ALA A 1 194 ? -19.529 -8.804 3.863 1.00 84.38 194 ALA A CA 1
ATOM 1547 C C . ALA A 1 194 ? -20.243 -9.651 4.940 1.00 84.38 194 ALA A C 1
ATOM 1549 O O . ALA A 1 194 ? -21.103 -10.459 4.609 1.00 84.38 194 ALA A O 1
ATOM 1550 N N . THR A 1 195 ? -19.881 -9.486 6.217 1.00 89.19 195 THR A N 1
ATOM 1551 C CA . THR A 1 195 ? -20.388 -10.285 7.346 1.00 89.19 195 THR A CA 1
ATOM 1552 C C . THR A 1 195 ? -21.497 -9.605 8.147 1.00 89.19 195 THR A C 1
ATOM 1554 O O . THR A 1 195 ? -22.401 -10.290 8.612 1.00 89.19 195 THR A O 1
ATOM 1557 N N . SER A 1 196 ? -21.441 -8.281 8.328 1.00 89.81 196 SER A N 1
ATOM 1558 C CA . SER A 1 196 ? -22.407 -7.519 9.140 1.00 89.81 196 SER A CA 1
ATOM 1559 C C . SER A 1 196 ? -23.231 -6.501 8.345 1.00 89.81 196 SER A C 1
ATOM 1561 O O . SER A 1 196 ? -24.111 -5.862 8.914 1.00 89.81 196 SER A O 1
ATOM 1563 N N . GLY A 1 197 ? -22.952 -6.306 7.050 1.00 89.31 197 GLY A N 1
ATOM 1564 C CA . GLY A 1 197 ? -23.652 -5.340 6.196 1.00 89.31 197 GLY A CA 1
ATOM 1565 C C . GLY A 1 197 ? -23.441 -3.868 6.576 1.00 89.31 197 GLY A C 1
ATOM 1566 O O . GLY A 1 197 ? -24.045 -2.989 5.957 1.00 89.31 197 GLY A O 1
ATOM 1567 N N . THR A 1 198 ? -22.599 -3.580 7.573 1.00 90.25 198 THR A N 1
ATOM 1568 C CA . THR A 1 198 ? -22.357 -2.225 8.077 1.00 90.25 198 THR A CA 1
ATOM 1569 C C . THR A 1 198 ? -21.625 -1.395 7.022 1.00 90.25 198 THR A C 1
ATOM 1571 O O . THR A 1 198 ? -20.642 -1.889 6.457 1.00 90.25 198 THR A O 1
ATOM 1574 N N . PRO A 1 199 ? -22.067 -0.155 6.743 1.00 90.00 199 PRO A N 1
ATOM 1575 C CA . PRO A 1 199 ? -21.428 0.702 5.754 1.00 90.00 199 PRO A CA 1
ATOM 1576 C C . PRO A 1 199 ? -20.015 1.086 6.197 1.00 90.00 199 PRO A C 1
ATOM 1578 O O . PRO A 1 199 ? -19.796 1.495 7.336 1.00 90.00 199 PRO A O 1
ATOM 1581 N N . CYS A 1 200 ? -19.063 0.971 5.278 1.00 87.31 200 CYS A N 1
ATOM 1582 C CA . CYS A 1 200 ? -17.716 1.491 5.438 1.00 87.31 200 CYS A CA 1
ATOM 1583 C C . CYS A 1 200 ? -17.716 2.967 4.999 1.00 87.31 200 CYS A C 1
ATOM 1585 O O . CYS A 1 200 ? -18.111 3.245 3.861 1.00 87.31 200 CYS A O 1
ATOM 1587 N N . PRO A 1 201 ? -17.325 3.924 5.860 1.00 87.25 201 PRO A N 1
ATOM 1588 C CA . PRO A 1 201 ? -17.253 5.327 5.472 1.00 87.25 201 PRO A CA 1
ATOM 1589 C C . PRO A 1 201 ? -16.148 5.537 4.430 1.00 87.25 201 PRO A C 1
ATOM 1591 O O . PRO A 1 201 ? -15.031 5.043 4.580 1.00 87.25 201 PRO A O 1
ATOM 1594 N N . LEU A 1 202 ? -16.459 6.298 3.381 1.00 85.50 202 LEU A N 1
ATOM 1595 C CA . LEU A 1 202 ? -15.472 6.743 2.399 1.00 85.50 202 LEU A CA 1
ATOM 1596 C C . LEU A 1 202 ? -14.758 7.991 2.936 1.00 85.50 202 LEU A C 1
ATOM 1598 O O . LEU A 1 202 ? -15.411 8.901 3.442 1.00 85.50 202 LEU A O 1
ATOM 1602 N N . LEU A 1 203 ? -13.431 8.030 2.810 1.00 88.31 203 LEU A N 1
ATOM 1603 C CA . LEU A 1 203 ? -12.602 9.192 3.140 1.00 88.31 203 LEU A CA 1
ATOM 1604 C C . LEU A 1 203 ? -12.269 9.969 1.866 1.00 88.31 203 LEU A C 1
ATOM 1606 O O . LEU A 1 203 ? -11.968 9.367 0.834 1.00 88.31 203 LEU A O 1
ATOM 1610 N N . SER A 1 204 ? -12.258 11.298 1.943 1.00 91.31 204 SER A N 1
ATOM 1611 C CA . SER A 1 204 ? -11.686 12.122 0.875 1.00 91.31 204 SER A CA 1
ATOM 1612 C C . SER A 1 204 ? -10.150 12.080 0.891 1.00 91.31 204 SER A C 1
ATOM 1614 O O . SER A 1 204 ? -9.520 11.828 1.921 1.00 91.31 204 SER A O 1
ATOM 1616 N N . VAL A 1 205 ? -9.522 12.372 -0.254 1.00 90.50 205 VAL A N 1
ATOM 1617 C CA . VAL A 1 205 ? -8.050 12.387 -0.401 1.00 90.50 205 VAL A CA 1
ATOM 1618 C C . VAL A 1 205 ? -7.393 13.375 0.576 1.00 90.50 205 VAL A C 1
ATOM 1620 O O . VAL A 1 205 ? -6.350 13.083 1.160 1.00 90.50 205 VAL A O 1
ATOM 1623 N N . THR A 1 206 ? -8.027 14.525 0.821 1.00 92.50 206 THR A N 1
ATOM 1624 C CA . THR A 1 206 ? -7.540 15.546 1.763 1.00 92.50 206 THR A CA 1
ATOM 1625 C C . THR A 1 206 ? -7.648 15.097 3.222 1.00 92.50 206 THR A C 1
ATOM 1627 O O . THR A 1 206 ? -6.752 15.382 4.019 1.00 92.50 206 THR A O 1
ATOM 1630 N N . GLU A 1 207 ? -8.692 14.350 3.591 1.00 95.06 207 GLU A N 1
ATOM 1631 C CA . GLU A 1 207 ? -8.792 13.727 4.914 1.00 95.06 207 GLU A CA 1
ATOM 1632 C C . GLU A 1 207 ? -7.760 12.618 5.106 1.00 95.06 207 GLU A C 1
ATOM 1634 O O . GLU A 1 207 ? -7.129 12.568 6.162 1.00 95.06 207 GLU A O 1
ATOM 1639 N N . LEU A 1 208 ? -7.545 11.774 4.092 1.00 91.00 208 LEU A N 1
ATOM 1640 C CA . LEU A 1 208 ? -6.543 10.710 4.129 1.00 91.00 208 LEU A CA 1
ATOM 1641 C C . LEU A 1 208 ? -5.130 11.282 4.318 1.00 91.00 208 LEU A C 1
ATOM 1643 O O . LEU A 1 208 ? -4.423 10.863 5.235 1.00 91.00 208 LEU A O 1
ATOM 1647 N N . ALA A 1 209 ? -4.753 12.300 3.538 1.00 91.12 209 ALA A N 1
ATOM 1648 C CA . ALA A 1 209 ? -3.470 12.990 3.677 1.00 91.12 209 ALA A CA 1
ATOM 1649 C C . ALA A 1 209 ? -3.308 13.660 5.059 1.00 91.12 209 ALA A C 1
ATOM 1651 O O . ALA A 1 209 ? -2.234 13.613 5.666 1.00 91.12 209 ALA A O 1
ATOM 1652 N N . ARG A 1 210 ? -4.386 14.242 5.609 1.00 94.75 210 ARG A N 1
ATOM 1653 C CA . ARG A 1 210 ? -4.405 14.817 6.967 1.00 94.75 210 ARG A CA 1
ATOM 1654 C C . ARG A 1 210 ? -4.226 13.750 8.054 1.00 94.75 210 ARG A C 1
ATOM 1656 O O . ARG A 1 210 ? -3.544 14.013 9.045 1.00 94.75 210 ARG A O 1
ATOM 1663 N N . ILE A 1 211 ? -4.824 12.569 7.886 1.00 93.81 211 ILE A N 1
ATOM 1664 C CA . ILE A 1 211 ? -4.656 11.426 8.796 1.00 93.81 211 ILE A CA 1
ATOM 1665 C C . ILE A 1 211 ? -3.211 10.920 8.733 1.00 93.81 211 ILE A C 1
ATOM 1667 O O . ILE A 1 211 ? -2.562 10.862 9.775 1.00 93.81 211 ILE A O 1
ATOM 1671 N N . GLN A 1 212 ? -2.687 10.653 7.532 1.00 90.81 212 GLN A N 1
ATOM 1672 C CA . GLN A 1 212 ? -1.306 10.205 7.314 1.00 90.81 212 GLN A CA 1
ATOM 1673 C C . GLN A 1 212 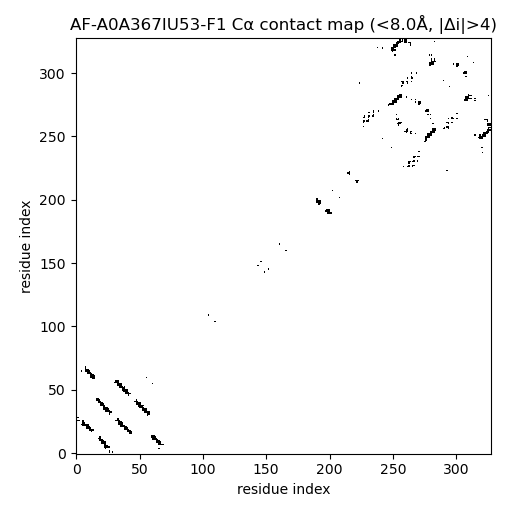? -0.302 11.154 7.981 1.00 90.81 212 GLN A C 1
ATOM 1675 O O . GLN A 1 212 ? 0.422 10.725 8.873 1.00 90.81 212 GLN A O 1
ATOM 1680 N N . ARG A 1 213 ? -0.348 12.461 7.673 1.00 92.75 213 ARG A N 1
ATOM 1681 C CA . ARG A 1 213 ? 0.545 13.471 8.274 1.00 92.75 213 ARG A CA 1
ATOM 1682 C C . ARG A 1 213 ? 0.468 13.515 9.805 1.00 92.75 213 ARG A C 1
ATOM 1684 O O . ARG A 1 213 ? 1.480 13.754 10.467 1.00 92.75 213 ARG A O 1
ATOM 1691 N N . LYS A 1 214 ? -0.713 13.284 10.396 1.00 95.88 214 LYS A N 1
ATOM 1692 C CA . LYS A 1 214 ? -0.849 13.180 11.858 1.00 95.88 214 LYS A CA 1
ATOM 1693 C C . LYS A 1 214 ? -0.164 11.916 12.388 1.00 95.88 214 LYS A C 1
ATOM 1695 O O . LYS A 1 214 ? 0.520 11.999 13.401 1.00 95.88 214 LYS A O 1
ATOM 1700 N N . CYS A 1 215 ? -0.294 10.779 11.707 1.00 94.25 215 CYS A N 1
ATOM 1701 C CA . CYS A 1 215 ? 0.399 9.543 12.071 1.00 94.25 215 CYS A CA 1
ATOM 1702 C C . CYS A 1 215 ? 1.930 9.680 11.981 1.00 94.25 215 CYS A C 1
ATOM 1704 O O . CYS A 1 215 ? 2.605 9.315 12.942 1.00 94.25 215 CYS A O 1
ATOM 1706 N N . THR A 1 216 ? 2.473 10.306 10.927 1.00 91.75 216 THR A N 1
ATOM 1707 C CA . THR A 1 216 ? 3.915 10.614 10.801 1.00 91.75 216 THR A CA 1
ATOM 1708 C C . THR A 1 216 ? 4.437 11.477 11.952 1.00 91.75 216 THR A C 1
ATOM 1710 O O . THR A 1 216 ? 5.580 11.336 12.374 1.00 91.75 216 THR A O 1
ATOM 1713 N N . THR A 1 217 ? 3.592 12.371 12.477 1.00 94.62 217 THR A N 1
ATOM 1714 C CA . THR A 1 217 ? 3.927 13.258 13.605 1.00 94.62 217 THR A CA 1
ATOM 1715 C C . THR A 1 217 ? 3.926 12.516 14.951 1.00 94.62 217 THR A C 1
ATOM 1717 O O . THR A 1 217 ? 4.599 12.940 15.885 1.00 94.62 217 THR A O 1
ATOM 1720 N N . LEU A 1 218 ? 3.163 11.422 15.072 1.00 95.25 218 LEU A N 1
ATOM 1721 C CA . LEU A 1 218 ? 2.997 10.661 16.318 1.00 95.25 218 LEU A CA 1
ATOM 1722 C C . LEU A 1 218 ? 3.940 9.456 16.437 1.00 95.25 218 LEU A C 1
ATOM 1724 O O . LEU A 1 218 ? 4.252 9.052 17.555 1.00 95.25 218 LEU A O 1
ATOM 1728 N N . LEU A 1 219 ? 4.370 8.868 15.316 1.00 93.44 219 LEU A N 1
ATOM 1729 C CA . LEU A 1 219 ? 5.215 7.674 15.298 1.00 93.44 219 LEU A CA 1
ATOM 1730 C C . LEU A 1 219 ? 6.393 7.846 14.318 1.00 93.44 219 LEU A C 1
ATOM 1732 O O . LEU A 1 219 ? 6.178 7.870 13.102 1.00 93.44 219 LEU A O 1
ATOM 1736 N N . PRO A 1 220 ? 7.646 7.905 14.811 1.00 89.88 220 PRO A N 1
ATOM 1737 C CA . PRO A 1 220 ? 8.831 7.847 13.959 1.00 89.88 220 PRO A CA 1
ATOM 1738 C C . PRO A 1 220 ? 8.814 6.598 13.069 1.00 89.88 220 PRO A C 1
ATOM 1740 O O . PRO A 1 220 ? 8.509 5.504 13.541 1.00 89.88 220 PRO A O 1
ATOM 1743 N N . ARG A 1 221 ? 9.151 6.759 11.782 1.00 89.12 221 ARG A N 1
ATOM 1744 C CA . ARG A 1 221 ? 9.089 5.694 10.756 1.00 89.12 221 ARG A CA 1
ATOM 1745 C C . ARG A 1 221 ? 7.693 5.065 10.573 1.00 89.12 221 ARG A C 1
ATOM 1747 O O . ARG A 1 221 ? 7.585 3.913 10.157 1.00 89.12 221 ARG A O 1
ATOM 1754 N N . PHE A 1 222 ? 6.618 5.829 10.819 1.00 93.12 222 PHE A N 1
ATOM 1755 C CA . PHE A 1 222 ? 5.249 5.415 10.477 1.00 93.12 222 PHE A CA 1
ATOM 1756 C C . PHE A 1 222 ? 5.121 4.955 9.017 1.00 93.12 222 PHE A C 1
ATOM 1758 O O . PHE A 1 222 ? 4.409 3.990 8.752 1.00 93.12 222 PHE A O 1
ATOM 1765 N N . GLU A 1 223 ? 5.815 5.612 8.081 1.00 91.50 223 GLU A N 1
ATOM 1766 C CA . GLU A 1 223 ? 5.676 5.308 6.655 1.00 91.50 223 GLU A CA 1
ATOM 1767 C C . GLU A 1 223 ? 6.154 3.893 6.314 1.00 91.50 223 GLU A C 1
ATOM 1769 O O . GLU A 1 223 ? 5.374 3.134 5.741 1.00 91.50 223 GLU A O 1
ATOM 1774 N N . ASP A 1 224 ? 7.350 3.505 6.768 1.00 93.25 224 ASP A N 1
ATOM 1775 C CA . ASP A 1 224 ? 7.911 2.151 6.660 1.00 93.25 224 ASP A CA 1
ATOM 1776 C C . ASP A 1 224 ? 6.945 1.092 7.225 1.00 93.25 224 ASP A C 1
ATOM 1778 O O . ASP A 1 224 ? 6.629 0.094 6.573 1.00 93.25 224 ASP A O 1
ATOM 1782 N N . LEU A 1 225 ? 6.428 1.332 8.438 1.00 94.44 225 LEU A N 1
ATOM 1783 C CA . LEU A 1 225 ? 5.494 0.430 9.116 1.00 94.44 225 LEU A CA 1
ATOM 1784 C C . LEU A 1 225 ? 4.172 0.301 8.346 1.00 94.44 225 LEU A C 1
ATOM 1786 O O . LEU A 1 225 ? 3.599 -0.786 8.267 1.00 94.44 225 LEU A O 1
ATOM 1790 N N . ALA A 1 226 ? 3.670 1.400 7.790 1.00 94.56 226 ALA A N 1
ATOM 1791 C CA . ALA A 1 226 ? 2.451 1.414 6.996 1.00 94.56 226 ALA A CA 1
ATOM 1792 C C . ALA A 1 226 ? 2.656 0.785 5.607 1.00 94.56 226 ALA A C 1
ATOM 1794 O O . ALA A 1 226 ? 1.729 0.156 5.102 1.00 94.56 226 ALA A O 1
ATOM 1795 N N . ILE A 1 227 ? 3.851 0.882 5.013 1.00 96.38 227 ILE A N 1
ATOM 1796 C CA . ILE A 1 227 ? 4.202 0.194 3.763 1.00 96.38 227 ILE A CA 1
ATOM 1797 C C . ILE A 1 227 ? 4.180 -1.324 3.977 1.00 96.38 227 ILE A C 1
ATOM 1799 O O . ILE A 1 227 ? 3.419 -2.008 3.294 1.00 96.38 227 ILE A O 1
ATOM 1803 N N . GLU A 1 228 ? 4.910 -1.850 4.968 1.00 95.81 228 GLU A N 1
ATOM 1804 C CA . GLU A 1 228 ? 4.969 -3.301 5.218 1.00 95.81 228 GLU A CA 1
ATOM 1805 C C . GLU A 1 228 ? 3.601 -3.873 5.638 1.00 95.81 228 GLU A C 1
ATOM 1807 O O . GLU A 1 228 ? 3.217 -4.961 5.205 1.00 95.81 228 GLU A O 1
ATOM 1812 N N . ASN A 1 229 ? 2.809 -3.136 6.429 1.00 96.00 229 ASN A N 1
ATOM 1813 C CA . ASN A 1 229 ? 1.453 -3.569 6.792 1.00 96.00 229 ASN A CA 1
ATOM 1814 C C . ASN A 1 229 ? 0.483 -3.555 5.599 1.00 96.00 229 ASN A C 1
ATOM 1816 O O . ASN A 1 229 ? -0.273 -4.517 5.430 1.00 96.00 229 ASN A O 1
ATOM 1820 N N . SER A 1 230 ? 0.514 -2.520 4.751 1.00 96.62 230 SER A N 1
ATOM 1821 C CA . SER A 1 230 ? -0.284 -2.487 3.517 1.00 96.62 230 SER A CA 1
ATOM 1822 C C . SER A 1 230 ? 0.124 -3.609 2.564 1.00 96.62 230 SER A C 1
ATOM 1824 O O . SER A 1 230 ? -0.741 -4.311 2.040 1.00 96.62 230 SER A O 1
ATOM 1826 N N . ALA A 1 231 ? 1.428 -3.848 2.408 1.00 97.62 231 ALA A N 1
ATOM 1827 C CA . ALA A 1 231 ? 1.965 -4.919 1.580 1.00 97.62 231 ALA A CA 1
ATOM 1828 C C . ALA A 1 231 ? 1.579 -6.313 2.100 1.00 97.62 231 ALA A C 1
ATOM 1830 O O . ALA A 1 231 ? 1.213 -7.198 1.327 1.00 97.62 231 ALA A O 1
ATOM 1831 N N . ARG A 1 232 ? 1.554 -6.508 3.425 1.00 97.75 232 ARG A N 1
ATOM 1832 C CA . ARG A 1 232 ? 1.038 -7.732 4.057 1.00 97.75 232 ARG A CA 1
ATOM 1833 C C . ARG A 1 232 ? -0.455 -7.935 3.784 1.00 97.75 232 ARG A C 1
ATOM 1835 O O . ARG A 1 232 ? -0.871 -9.070 3.557 1.00 97.75 232 ARG A O 1
ATOM 1842 N N . GLY A 1 233 ? -1.250 -6.864 3.769 1.00 97.38 233 GLY A N 1
ATOM 1843 C CA . GLY A 1 233 ? -2.660 -6.901 3.366 1.00 97.38 233 GLY A CA 1
ATOM 1844 C C . GLY A 1 233 ? -2.843 -7.277 1.891 1.00 97.38 233 GLY A C 1
ATOM 1845 O O . GLY A 1 233 ? -3.593 -8.204 1.579 1.00 97.38 233 GLY A O 1
ATOM 1846 N N . ALA A 1 234 ? -2.106 -6.614 0.997 1.00 96.75 234 ALA A N 1
ATOM 1847 C CA . ALA A 1 234 ? -2.128 -6.869 -0.442 1.00 96.75 234 ALA A CA 1
ATOM 1848 C C . ALA A 1 234 ? -1.670 -8.297 -0.789 1.00 96.75 234 ALA A C 1
ATOM 1850 O O . ALA A 1 234 ? -2.352 -8.989 -1.542 1.00 96.75 234 ALA A O 1
ATOM 1851 N N . ALA A 1 235 ? -0.591 -8.792 -0.171 1.00 96.06 235 ALA A N 1
ATOM 1852 C CA . ALA A 1 235 ? -0.120 -10.166 -0.340 1.00 96.06 235 ALA A CA 1
ATOM 1853 C C . ALA A 1 235 ? -1.165 -11.200 0.117 1.00 96.06 235 ALA A C 1
ATOM 1855 O O . ALA A 1 235 ? -1.376 -12.205 -0.558 1.00 96.06 235 ALA A O 1
ATOM 1856 N N . VAL A 1 236 ? -1.860 -10.960 1.238 1.00 95.25 236 VAL A N 1
ATOM 1857 C CA . VAL A 1 236 ? -2.949 -11.839 1.708 1.00 95.25 236 VAL A CA 1
ATOM 1858 C C . VAL A 1 236 ? -4.140 -11.837 0.745 1.00 95.25 236 VAL A C 1
ATOM 1860 O O . VAL A 1 236 ? -4.754 -12.888 0.555 1.00 95.25 236 VAL A O 1
ATOM 1863 N N . LEU A 1 237 ? -4.451 -10.708 0.101 1.00 94.94 237 LEU A N 1
ATOM 1864 C CA . LEU A 1 237 ? -5.479 -10.649 -0.940 1.00 94.94 237 LEU A CA 1
ATOM 1865 C C . LEU A 1 237 ? -5.042 -11.382 -2.219 1.00 94.94 237 LEU A C 1
ATOM 1867 O O . LEU A 1 237 ? -5.793 -12.223 -2.706 1.00 94.94 237 LEU A O 1
ATOM 1871 N N . ALA A 1 238 ? -3.827 -11.141 -2.715 1.00 94.69 238 ALA A N 1
ATOM 1872 C CA . ALA A 1 238 ? -3.269 -11.815 -3.890 1.00 94.69 238 ALA A CA 1
ATOM 1873 C C . ALA A 1 238 ? -3.240 -13.344 -3.710 1.00 94.69 238 ALA A C 1
ATOM 1875 O O . ALA A 1 238 ? -3.820 -14.076 -4.511 1.00 94.69 238 ALA A O 1
ATOM 1876 N N . MET A 1 239 ? -2.697 -13.832 -2.588 1.00 92.38 239 MET A N 1
ATOM 1877 C CA . MET A 1 239 ? -2.742 -15.257 -2.229 1.00 92.38 239 MET A CA 1
ATOM 1878 C C . MET A 1 239 ? -4.170 -15.794 -2.066 1.00 92.38 239 MET A C 1
ATOM 1880 O O . MET A 1 239 ? -4.383 -16.992 -2.228 1.00 92.38 239 MET A O 1
ATOM 1884 N N . ARG A 1 240 ? -5.159 -14.950 -1.725 1.00 92.06 240 ARG A N 1
ATOM 1885 C CA . ARG A 1 240 ? -6.570 -15.359 -1.623 1.00 92.06 240 ARG A CA 1
ATOM 1886 C C . ARG A 1 240 ? -7.247 -15.491 -2.990 1.00 92.06 240 ARG A C 1
ATOM 1888 O O . ARG A 1 240 ? -8.116 -16.349 -3.123 1.00 92.06 240 ARG A O 1
ATOM 1895 N N . LEU A 1 241 ? -6.858 -14.679 -3.971 1.00 92.00 241 LEU A N 1
ATOM 1896 C CA . LEU A 1 241 ? -7.309 -14.801 -5.361 1.00 92.00 241 LEU A CA 1
ATOM 1897 C C . LEU A 1 241 ? -6.698 -16.052 -6.016 1.00 92.00 241 LEU A C 1
ATOM 1899 O O . LEU A 1 241 ? -7.416 -16.851 -6.608 1.00 92.00 241 LEU A O 1
ATOM 1903 N N . LEU A 1 242 ? -5.403 -16.289 -5.794 1.00 89.81 242 LEU A N 1
ATOM 1904 C CA . LEU A 1 242 ? -4.634 -17.400 -6.371 1.00 89.81 242 LEU A CA 1
ATOM 1905 C C . LEU A 1 242 ? -4.826 -18.762 -5.661 1.00 89.81 242 LEU A C 1
ATOM 1907 O O . LEU A 1 242 ? -4.064 -19.693 -5.895 1.00 89.81 242 LEU A O 1
ATOM 1911 N N . ARG A 1 243 ? -5.844 -18.938 -4.800 1.00 82.25 243 ARG A N 1
ATOM 1912 C CA . ARG A 1 243 ? -6.071 -20.219 -4.076 1.00 82.25 243 ARG A CA 1
ATOM 1913 C C . ARG A 1 243 ? -6.541 -21.374 -4.959 1.00 82.25 243 ARG A C 1
ATOM 1915 O O . ARG A 1 243 ? -6.545 -22.513 -4.497 1.00 82.25 243 ARG A O 1
ATOM 1922 N N . HIS A 1 244 ? -7.011 -21.069 -6.165 1.00 73.12 244 HIS A N 1
ATOM 1923 C CA . HIS A 1 244 ? -7.559 -22.041 -7.114 1.00 73.12 244 HIS A CA 1
ATOM 1924 C C . HIS A 1 244 ? -6.632 -22.301 -8.309 1.00 73.12 244 HIS A C 1
ATOM 1926 O O . HIS A 1 244 ? -6.905 -23.198 -9.101 1.00 73.12 244 HIS A O 1
ATOM 1932 N N . SER A 1 245 ? -5.537 -21.549 -8.420 1.00 72.31 245 SER A N 1
ATOM 1933 C CA . SER A 1 245 ? -4.458 -21.758 -9.382 1.00 72.31 245 SER A CA 1
ATOM 1934 C C . SER A 1 245 ? -3.273 -22.461 -8.698 1.00 72.31 245 SER A C 1
ATOM 1936 O O . SER A 1 245 ? -3.155 -22.480 -7.472 1.00 72.31 245 SER A O 1
ATOM 1938 N N . HIS A 1 246 ? -2.410 -23.118 -9.475 1.00 66.38 246 HIS A N 1
ATOM 1939 C CA . HIS A 1 246 ? -1.293 -23.896 -8.922 1.00 66.38 246 HIS A CA 1
ATOM 1940 C C . HIS A 1 246 ? -0.205 -22.996 -8.308 1.00 66.38 246 HIS A C 1
ATOM 1942 O O . HIS A 1 246 ? -0.133 -21.806 -8.591 1.00 66.38 246 HIS A O 1
ATOM 1948 N N . LEU A 1 247 ? 0.710 -23.570 -7.517 1.00 61.94 247 LEU A N 1
ATOM 1949 C CA . LEU A 1 247 ? 1.871 -22.857 -6.945 1.00 61.94 247 LEU A CA 1
ATOM 1950 C C . LEU A 1 247 ? 2.803 -22.224 -8.002 1.00 61.94 247 LEU A C 1
ATOM 1952 O O . LEU A 1 247 ? 3.606 -21.362 -7.672 1.00 61.94 247 LEU A O 1
ATOM 1956 N N . SER A 1 248 ? 2.661 -22.600 -9.274 1.00 70.62 248 SER A N 1
ATOM 1957 C CA . SER A 1 248 ? 3.276 -21.941 -10.431 1.00 70.62 248 SER A CA 1
ATOM 1958 C C . SER A 1 248 ? 2.596 -20.625 -10.851 1.00 70.62 248 SER A C 1
ATOM 1960 O O . SER A 1 248 ? 2.965 -20.085 -11.889 1.00 70.62 248 SER A O 1
ATOM 1962 N N . SER A 1 249 ? 1.598 -20.137 -10.100 1.00 83.44 249 SER A N 1
ATOM 1963 C CA . SER A 1 249 ? 0.838 -18.914 -10.405 1.00 83.44 249 SER A CA 1
ATOM 1964 C C . SER A 1 249 ? 1.764 -17.717 -10.570 1.00 83.44 249 SER A C 1
ATOM 1966 O O . SER A 1 249 ? 2.408 -17.275 -9.618 1.00 83.44 249 SER A O 1
ATOM 1968 N N . SER A 1 250 ? 1.794 -17.192 -11.782 1.00 88.00 250 SER A N 1
ATOM 1969 C CA . SER A 1 250 ? 2.663 -16.116 -12.223 1.00 88.00 250 SER A CA 1
ATOM 1970 C C . SER A 1 250 ? 2.025 -14.752 -11.967 1.00 88.00 250 SER A C 1
ATOM 1972 O O . SER A 1 250 ? 0.882 -14.489 -12.343 1.00 88.00 250 SER A O 1
ATOM 1974 N N . ILE A 1 251 ? 2.765 -13.862 -11.309 1.00 94.44 251 ILE A N 1
ATOM 1975 C CA . ILE A 1 251 ? 2.290 -12.526 -10.930 1.00 94.44 251 ILE A CA 1
ATOM 1976 C C . ILE A 1 251 ? 3.121 -11.472 -11.667 1.00 94.44 251 ILE A C 1
ATOM 1978 O O . ILE A 1 251 ? 4.338 -11.610 -11.767 1.00 94.44 251 ILE A O 1
ATOM 1982 N N . VAL A 1 252 ? 2.501 -10.398 -12.152 1.00 96.06 252 VAL A N 1
ATOM 1983 C CA . VAL A 1 252 ? 3.222 -9.193 -12.593 1.00 96.06 252 VAL A CA 1
ATOM 1984 C C . VAL A 1 252 ? 2.829 -8.002 -11.731 1.00 96.06 252 VAL A C 1
ATOM 1986 O O . VAL A 1 252 ? 1.653 -7.793 -11.438 1.00 96.06 252 VAL A O 1
ATOM 1989 N N . ILE A 1 253 ? 3.827 -7.236 -11.295 1.00 97.25 253 ILE A N 1
ATOM 1990 C CA . ILE A 1 253 ? 3.672 -6.123 -10.358 1.00 97.25 253 ILE A CA 1
ATOM 1991 C C . ILE A 1 253 ? 4.254 -4.868 -11.009 1.00 97.25 253 ILE A C 1
ATOM 1993 O O . ILE A 1 253 ? 5.449 -4.813 -11.307 1.00 97.25 253 ILE A O 1
ATOM 1997 N N . LEU A 1 254 ? 3.393 -3.878 -11.244 1.00 97.12 254 LEU A N 1
ATOM 1998 C CA . LEU A 1 254 ? 3.724 -2.613 -11.900 1.00 97.12 254 LEU A CA 1
ATOM 1999 C C . LEU A 1 254 ? 3.803 -1.514 -10.836 1.00 97.12 254 LEU A C 1
ATOM 2001 O O . LEU A 1 254 ? 2.776 -1.016 -10.389 1.00 97.12 254 LEU A O 1
ATOM 2005 N N . ALA A 1 255 ? 5.007 -1.161 -10.394 1.00 97.50 255 ALA A N 1
ATOM 2006 C CA . ALA A 1 255 ? 5.236 -0.213 -9.305 1.00 97.50 255 ALA A CA 1
ATOM 2007 C C . ALA A 1 255 ? 5.638 1.167 -9.841 1.00 97.50 255 ALA A C 1
ATOM 2009 O O . ALA A 1 255 ? 6.582 1.277 -10.615 1.00 97.50 255 ALA A O 1
ATOM 2010 N N . GLY A 1 256 ? 4.966 2.239 -9.428 1.00 96.88 256 GLY A N 1
ATOM 2011 C CA . GLY A 1 256 ? 5.363 3.604 -9.795 1.00 96.88 256 GLY A CA 1
ATOM 2012 C C . GLY A 1 256 ? 6.479 4.155 -8.905 1.00 96.88 256 GLY A C 1
ATOM 2013 O O . GLY A 1 256 ? 6.790 3.593 -7.856 1.00 96.88 256 GLY A O 1
ATOM 2014 N N . ASN A 1 257 ? 7.033 5.319 -9.256 1.00 96.00 257 ASN A N 1
ATOM 2015 C CA . ASN A 1 257 ? 7.913 6.082 -8.355 1.00 96.00 257 ASN A CA 1
ATOM 2016 C C . ASN A 1 257 ? 7.105 6.813 -7.255 1.00 96.00 257 ASN A C 1
ATOM 2018 O O . ASN A 1 257 ? 7.125 8.037 -7.136 1.00 96.00 257 ASN A O 1
ATOM 2022 N N . THR A 1 258 ? 6.308 6.058 -6.496 1.00 94.69 258 THR A N 1
ATOM 2023 C CA . THR A 1 258 ? 5.361 6.552 -5.489 1.00 94.69 258 THR A CA 1
ATOM 2024 C C . THR A 1 258 ? 5.345 5.632 -4.268 1.00 94.69 258 THR A C 1
ATOM 2026 O O . THR A 1 258 ? 5.794 4.486 -4.318 1.00 94.69 258 THR A O 1
ATOM 2029 N N . ARG A 1 259 ? 4.744 6.093 -3.166 1.00 93.44 259 ARG A N 1
ATOM 2030 C CA . ARG A 1 259 ? 4.482 5.251 -1.986 1.00 93.44 259 ARG A CA 1
ATOM 2031 C C . ARG A 1 259 ? 3.686 3.983 -2.332 1.00 93.44 259 ARG A C 1
ATOM 2033 O O . ARG A 1 259 ? 3.923 2.932 -1.740 1.00 93.44 259 ARG A O 1
ATOM 2040 N N . ILE A 1 260 ? 2.745 4.075 -3.274 1.00 95.75 260 ILE A N 1
ATOM 2041 C CA . ILE A 1 260 ? 1.955 2.925 -3.731 1.00 95.75 260 ILE A CA 1
ATOM 2042 C C . ILE A 1 260 ? 2.863 1.922 -4.450 1.00 95.75 260 ILE A C 1
ATOM 2044 O O . ILE A 1 260 ? 2.800 0.731 -4.151 1.00 95.75 260 ILE A O 1
ATOM 2048 N N . GLY A 1 261 ? 3.794 2.403 -5.277 1.00 97.38 261 GLY A N 1
ATOM 2049 C CA . GLY A 1 261 ? 4.838 1.572 -5.874 1.00 97.38 261 GLY A CA 1
ATOM 2050 C C . GLY A 1 261 ? 5.692 0.848 -4.835 1.00 97.38 261 GLY A C 1
ATOM 2051 O O . GLY A 1 261 ? 5.867 -0.363 -4.941 1.00 97.38 261 GLY A O 1
ATOM 2052 N N . ALA A 1 262 ? 6.131 1.532 -3.773 1.00 97.38 262 ALA A N 1
ATOM 2053 C CA . ALA A 1 262 ? 6.861 0.897 -2.669 1.00 97.38 262 ALA A CA 1
ATOM 2054 C C . ALA A 1 262 ? 6.033 -0.198 -1.960 1.00 97.38 262 ALA A C 1
ATOM 2056 O O . ALA A 1 262 ? 6.559 -1.267 -1.654 1.00 97.38 262 ALA A O 1
ATOM 2057 N N . ILE A 1 263 ? 4.721 0.007 -1.771 1.00 98.06 263 ILE A N 1
ATOM 2058 C CA . ILE A 1 263 ? 3.806 -1.045 -1.285 1.00 98.06 263 ILE A CA 1
ATOM 2059 C C . ILE A 1 263 ? 3.764 -2.224 -2.270 1.00 98.06 263 ILE A C 1
ATOM 2061 O O . ILE A 1 263 ? 3.786 -3.375 -1.834 1.00 98.06 263 ILE A O 1
ATOM 2065 N N . GLY A 1 264 ? 3.760 -1.971 -3.581 1.00 97.94 264 GLY A N 1
ATOM 2066 C CA . GLY A 1 264 ? 3.875 -2.999 -4.621 1.00 97.94 264 GLY A CA 1
ATOM 2067 C C . GLY A 1 264 ? 5.177 -3.807 -4.529 1.00 97.94 264 GLY A C 1
ATOM 2068 O O . GLY A 1 264 ? 5.131 -5.036 -4.508 1.00 97.94 264 GLY A O 1
ATOM 2069 N N . LEU A 1 265 ? 6.327 -3.141 -4.388 1.00 98.00 265 LEU A N 1
ATOM 2070 C CA . LEU A 1 265 ? 7.644 -3.782 -4.248 1.00 98.00 265 LEU A CA 1
ATOM 2071 C C . LEU A 1 265 ? 7.749 -4.627 -2.964 1.00 98.00 265 LEU A C 1
ATOM 2073 O O . LEU A 1 265 ? 8.144 -5.795 -3.017 1.00 98.00 265 LEU A O 1
ATOM 2077 N N . ALA A 1 266 ? 7.301 -4.093 -1.824 1.00 97.94 266 ALA A N 1
ATOM 2078 C CA . ALA A 1 266 ? 7.206 -4.843 -0.572 1.00 97.94 266 ALA A CA 1
ATOM 2079 C C . ALA A 1 266 ? 6.243 -6.045 -0.692 1.00 97.94 266 ALA A C 1
ATOM 2081 O O . ALA A 1 266 ? 6.512 -7.130 -0.170 1.00 97.94 266 ALA A O 1
ATOM 2082 N N . THR A 1 267 ? 5.144 -5.897 -1.443 1.00 98.19 267 THR A N 1
ATOM 2083 C CA . THR A 1 267 ? 4.203 -6.995 -1.731 1.00 98.19 267 THR A CA 1
ATOM 2084 C C . THR A 1 267 ? 4.862 -8.082 -2.580 1.00 98.19 267 THR A C 1
ATOM 2086 O O . THR A 1 267 ? 4.691 -9.264 -2.286 1.00 98.19 267 THR A O 1
ATOM 2089 N N . ALA A 1 268 ? 5.675 -7.704 -3.571 1.00 97.12 268 ALA A N 1
ATOM 2090 C CA . ALA A 1 268 ? 6.443 -8.633 -4.395 1.00 97.12 268 ALA A CA 1
ATOM 2091 C C . ALA A 1 268 ? 7.413 -9.474 -3.551 1.00 97.12 268 ALA A C 1
ATOM 2093 O O . ALA A 1 268 ? 7.366 -10.705 -3.600 1.00 97.12 268 ALA A O 1
ATOM 2094 N N . ARG A 1 269 ? 8.212 -8.820 -2.694 1.00 96.50 269 ARG A N 1
ATOM 2095 C CA . ARG A 1 269 ? 9.090 -9.468 -1.702 1.00 96.50 269 ARG A CA 1
ATOM 2096 C C . ARG A 1 269 ? 8.311 -10.463 -0.833 1.00 96.50 269 ARG A C 1
ATOM 2098 O O . ARG A 1 269 ? 8.753 -11.591 -0.625 1.00 96.50 269 ARG A O 1
ATOM 2105 N N . LEU A 1 270 ? 7.127 -10.082 -0.352 1.00 95.56 270 LEU A N 1
ATOM 2106 C CA . LEU A 1 270 ? 6.271 -10.939 0.476 1.00 95.56 270 LEU A CA 1
ATOM 2107 C C . LEU A 1 270 ? 5.627 -12.115 -0.286 1.00 95.56 270 LEU A C 1
ATOM 2109 O O . LEU A 1 270 ? 5.344 -13.138 0.343 1.00 95.56 270 LEU A O 1
ATOM 2113 N N . LEU A 1 271 ? 5.388 -12.005 -1.593 1.00 94.62 271 LEU A N 1
ATOM 2114 C CA . LEU A 1 271 ? 4.830 -13.082 -2.421 1.00 94.62 271 LEU A CA 1
ATOM 2115 C C . LEU A 1 271 ? 5.909 -14.085 -2.856 1.00 94.62 271 LEU A C 1
ATOM 2117 O O . LEU A 1 271 ? 5.725 -15.292 -2.683 1.00 94.62 271 LEU A O 1
ATOM 2121 N N . ILE A 1 272 ? 7.069 -13.593 -3.298 1.00 93.88 272 ILE A N 1
ATOM 2122 C CA . ILE A 1 272 ? 8.221 -14.419 -3.693 1.00 93.88 272 ILE A CA 1
ATOM 2123 C C . ILE A 1 272 ? 8.740 -15.228 -2.497 1.00 93.88 272 ILE A C 1
ATOM 2125 O O . ILE A 1 272 ? 8.902 -16.443 -2.604 1.00 93.88 272 ILE A O 1
ATOM 2129 N N . ASN A 1 273 ? 8.849 -14.615 -1.311 1.00 91.81 273 ASN A N 1
ATOM 2130 C CA . ASN A 1 273 ? 9.202 -15.312 -0.063 1.00 91.81 273 ASN A CA 1
ATOM 2131 C C . ASN A 1 273 ? 8.154 -16.354 0.400 1.00 91.81 273 ASN A C 1
ATOM 2133 O O . ASN A 1 273 ? 8.349 -17.0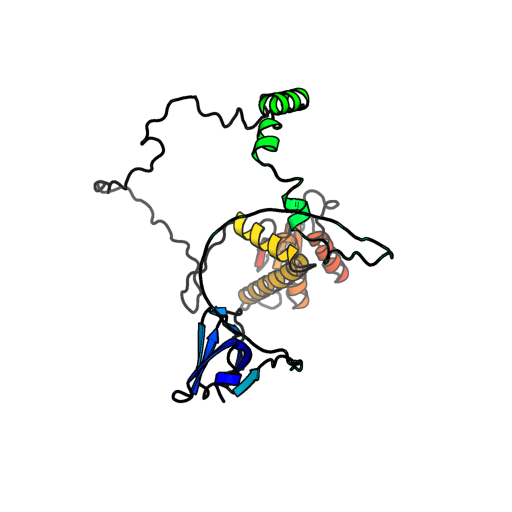13 1.421 1.00 91.81 273 ASN A O 1
ATOM 2137 N N . ARG A 1 274 ? 7.030 -16.502 -0.315 1.00 91.31 274 ARG A N 1
ATOM 2138 C CA . ARG A 1 274 ? 6.001 -17.537 -0.105 1.00 91.31 274 ARG A CA 1
ATOM 2139 C C . ARG A 1 274 ? 5.867 -18.503 -1.290 1.00 91.31 274 ARG A C 1
ATOM 2141 O O . ARG A 1 274 ? 4.929 -19.294 -1.312 1.00 91.31 274 ARG A O 1
ATOM 2148 N N . GLY A 1 275 ? 6.798 -18.456 -2.244 1.00 90.94 275 GLY A N 1
ATOM 2149 C CA . GLY A 1 275 ? 6.857 -19.359 -3.393 1.00 90.94 275 GLY A CA 1
ATOM 2150 C C . GLY A 1 275 ? 6.024 -18.936 -4.606 1.00 90.94 275 GLY A C 1
ATOM 2151 O O . GLY A 1 275 ? 5.938 -19.717 -5.546 1.00 90.94 275 GLY A O 1
ATOM 2152 N N . TYR A 1 276 ? 5.435 -17.734 -4.617 1.00 91.94 276 TYR A N 1
ATOM 2153 C CA . TYR A 1 276 ? 4.716 -17.215 -5.787 1.00 91.94 276 TYR A CA 1
ATOM 2154 C C . TYR A 1 276 ? 5.695 -16.472 -6.714 1.00 91.94 276 TYR A C 1
ATOM 2156 O O . TYR A 1 276 ? 6.227 -15.435 -6.303 1.00 91.94 276 TYR A O 1
ATOM 2164 N N . PRO A 1 277 ? 5.961 -16.958 -7.942 1.00 91.69 277 PRO A N 1
ATOM 2165 C CA . PRO A 1 277 ? 6.849 -16.271 -8.876 1.00 91.69 277 PRO A CA 1
ATOM 2166 C C . PRO A 1 277 ? 6.236 -14.941 -9.337 1.00 91.69 277 PRO A C 1
ATOM 2168 O O . PRO A 1 277 ? 5.122 -14.910 -9.861 1.00 91.69 277 PRO A O 1
ATOM 2171 N N . ALA A 1 278 ? 6.979 -13.842 -9.175 1.00 93.19 278 ALA A N 1
ATOM 2172 C CA . ALA A 1 278 ? 6.535 -12.512 -9.584 1.00 93.19 278 ALA A CA 1
ATOM 2173 C C . ALA A 1 278 ? 7.570 -11.789 -10.462 1.00 93.19 278 ALA A C 1
ATOM 2175 O O . ALA A 1 278 ? 8.751 -11.724 -10.123 1.00 93.19 278 ALA A O 1
ATOM 2176 N N . THR A 1 279 ? 7.116 -11.205 -11.573 1.00 95.38 279 THR A N 1
ATOM 2177 C CA . THR A 1 279 ? 7.874 -10.241 -12.382 1.00 95.38 279 THR A CA 1
ATOM 2178 C C . THR A 1 279 ? 7.585 -8.829 -11.880 1.00 95.38 279 THR A C 1
ATOM 2180 O O . THR A 1 279 ? 6.426 -8.442 -11.736 1.00 95.38 279 THR A O 1
ATOM 2183 N N . ILE A 1 280 ? 8.633 -8.049 -11.626 1.00 96.94 280 ILE A N 1
ATOM 2184 C CA . ILE A 1 280 ? 8.534 -6.717 -11.023 1.00 96.94 280 ILE A CA 1
ATOM 2185 C C . ILE A 1 280 ? 9.010 -5.677 -12.032 1.00 96.94 280 ILE A C 1
ATOM 2187 O O . ILE A 1 280 ? 10.152 -5.754 -12.481 1.00 96.94 280 ILE A O 1
ATOM 2191 N N . CYS A 1 281 ? 8.170 -4.693 -12.356 1.00 96.62 281 CYS A N 1
ATOM 2192 C CA . CYS A 1 281 ? 8.541 -3.557 -13.196 1.00 96.62 281 CYS A CA 1
ATOM 2193 C C . CYS A 1 281 ? 8.343 -2.239 -12.440 1.00 96.62 281 CYS A C 1
ATOM 2195 O O . CYS A 1 281 ? 7.222 -1.928 -12.037 1.00 96.62 281 CYS A O 1
ATOM 2197 N N . ILE A 1 282 ? 9.408 -1.450 -12.287 1.00 96.94 282 ILE A N 1
ATOM 2198 C CA . ILE A 1 282 ? 9.325 -0.059 -11.840 1.00 96.94 282 ILE A CA 1
ATOM 2199 C C . ILE A 1 282 ? 9.044 0.822 -13.063 1.00 96.94 282 ILE A C 1
ATOM 2201 O O . ILE A 1 282 ? 9.791 0.822 -14.038 1.00 96.94 282 ILE A O 1
ATOM 2205 N N . VAL A 1 283 ? 7.945 1.569 -13.012 1.00 93.50 283 VAL A N 1
ATOM 2206 C CA . VAL A 1 283 ? 7.493 2.499 -14.048 1.00 93.50 283 VAL A CA 1
ATOM 2207 C C . VAL A 1 283 ? 7.872 3.916 -13.613 1.00 93.50 283 VAL A C 1
ATOM 2209 O O . VAL A 1 283 ? 7.171 4.559 -12.829 1.00 93.50 283 VAL A O 1
ATOM 2212 N N . CYS A 1 284 ? 9.013 4.404 -14.104 1.00 90.94 284 CYS A N 1
ATOM 2213 C CA . CYS A 1 284 ? 9.537 5.739 -13.809 1.00 90.94 284 CYS A CA 1
ATOM 2214 C C . CYS A 1 284 ? 10.222 6.362 -15.038 1.00 90.94 284 CYS A C 1
ATOM 2216 O O . CYS A 1 284 ? 10.831 5.652 -15.835 1.00 90.94 284 CYS A O 1
ATOM 2218 N N . HIS A 1 285 ? 10.176 7.692 -15.169 1.00 84.62 285 HIS A N 1
ATOM 2219 C CA . HIS A 1 285 ? 10.897 8.405 -16.236 1.00 84.62 285 HIS A CA 1
ATOM 2220 C C . HIS A 1 285 ? 12.402 8.542 -15.971 1.00 84.62 285 HIS A C 1
ATOM 2222 O O . HIS A 1 285 ? 13.182 8.551 -16.918 1.00 84.62 285 HIS A O 1
ATOM 2228 N N . ASP A 1 286 ? 12.805 8.633 -14.703 1.00 88.69 286 ASP A N 1
ATOM 2229 C CA . ASP A 1 286 ? 14.204 8.686 -14.286 1.00 88.69 286 ASP A CA 1
ATOM 2230 C C . ASP A 1 286 ? 14.450 7.659 -13.175 1.00 88.69 286 ASP A C 1
ATOM 2232 O O . ASP A 1 286 ? 13.752 7.645 -12.159 1.00 88.69 286 ASP A O 1
ATOM 2236 N N . ARG A 1 287 ? 15.449 6.797 -13.393 1.00 87.00 287 ARG A N 1
ATOM 2237 C CA . ARG A 1 287 ? 15.897 5.766 -12.449 1.00 87.00 287 ARG A CA 1
ATOM 2238 C C . ARG A 1 287 ? 16.817 6.328 -11.357 1.00 87.00 287 ARG A C 1
ATOM 2240 O O . ARG A 1 287 ? 16.962 5.706 -10.313 1.00 87.00 287 ARG A O 1
ATOM 2247 N N . GLN A 1 288 ? 17.452 7.477 -11.578 1.00 89.44 288 GLN A N 1
ATOM 2248 C CA . GLN A 1 288 ? 18.336 8.107 -10.590 1.00 89.44 288 GLN A CA 1
ATOM 2249 C C . GLN A 1 288 ? 17.549 8.937 -9.560 1.00 89.44 288 GLN A C 1
ATOM 2251 O O . GLN A 1 288 ? 18.025 9.134 -8.445 1.00 89.44 288 GLN A O 1
ATOM 2256 N N . ALA A 1 289 ? 16.324 9.356 -9.895 1.00 93.31 289 ALA A N 1
ATOM 2257 C CA . ALA A 1 289 ? 15.429 10.145 -9.045 1.00 93.31 289 ALA A CA 1
ATOM 2258 C C . ALA A 1 289 ? 14.306 9.319 -8.373 1.00 93.31 289 ALA A C 1
ATOM 2260 O O . ALA A 1 289 ? 13.164 9.779 -8.259 1.00 93.31 289 ALA A O 1
ATOM 2261 N N . LEU A 1 290 ? 14.596 8.092 -7.924 1.00 95.31 290 LEU A N 1
ATOM 2262 C CA . LEU A 1 290 ? 13.644 7.311 -7.124 1.00 95.31 290 LEU A CA 1
ATOM 2263 C C . LEU A 1 290 ? 13.406 7.949 -5.747 1.00 95.31 290 LEU A C 1
ATOM 2265 O O . LEU A 1 290 ? 14.329 8.452 -5.107 1.00 95.31 290 LEU A O 1
ATOM 2269 N N . CYS A 1 291 ? 12.164 7.904 -5.262 1.00 94.44 291 CYS A N 1
ATOM 2270 C CA . CYS A 1 291 ? 11.846 8.335 -3.905 1.00 94.44 291 CYS A CA 1
ATOM 2271 C C . CYS A 1 291 ? 12.385 7.330 -2.870 1.00 94.44 291 CYS A C 1
ATOM 2273 O O . CYS A 1 291 ? 12.557 6.145 -3.161 1.00 94.44 291 CYS A O 1
ATOM 2275 N N . SER A 1 292 ? 12.640 7.796 -1.643 1.00 94.44 292 SER A N 1
ATOM 2276 C CA . SER A 1 292 ? 13.327 7.014 -0.602 1.00 94.44 292 SER A CA 1
ATOM 2277 C C . SER A 1 292 ? 12.653 5.681 -0.271 1.00 94.44 292 SER A C 1
ATOM 2279 O O . SER A 1 292 ? 13.343 4.708 0.020 1.00 94.44 292 SER A O 1
ATOM 2281 N N . ASP A 1 293 ? 11.321 5.619 -0.336 1.00 95.50 293 ASP A N 1
ATOM 2282 C CA . ASP A 1 293 ? 10.577 4.380 -0.097 1.00 95.50 293 ASP A CA 1
ATOM 2283 C C . ASP A 1 293 ? 10.758 3.368 -1.238 1.00 95.50 293 ASP A C 1
ATOM 2285 O O . ASP A 1 293 ? 10.966 2.187 -0.976 1.00 95.50 293 ASP A O 1
ATOM 2289 N N . VAL A 1 294 ? 10.717 3.815 -2.498 1.00 96.94 294 VAL A N 1
ATOM 2290 C CA . VAL A 1 294 ? 10.868 2.938 -3.674 1.00 96.94 294 VAL A CA 1
ATOM 2291 C C . VAL A 1 294 ? 12.312 2.460 -3.814 1.00 96.94 294 VAL A C 1
ATOM 2293 O O . VAL A 1 294 ? 12.531 1.270 -4.021 1.00 96.94 294 VAL A O 1
ATOM 2296 N N . ALA A 1 295 ? 13.290 3.350 -3.625 1.00 96.50 295 ALA A N 1
ATOM 2297 C CA . ALA A 1 295 ? 14.711 3.002 -3.656 1.00 96.50 295 ALA A CA 1
ATOM 2298 C C . ALA A 1 295 ? 15.073 1.955 -2.585 1.00 96.50 295 ALA A C 1
ATOM 2300 O O . ALA A 1 295 ? 15.769 0.986 -2.880 1.00 96.50 295 ALA A O 1
ATOM 2301 N N . ARG A 1 296 ? 14.542 2.099 -1.359 1.00 95.75 296 ARG A N 1
ATOM 2302 C CA . ARG A 1 296 ? 14.736 1.126 -0.272 1.00 95.75 296 ARG A CA 1
ATOM 2303 C C . ARG A 1 296 ? 14.132 -0.240 -0.598 1.00 95.75 296 ARG A C 1
ATOM 2305 O O . ARG A 1 296 ? 14.764 -1.259 -0.334 1.00 95.75 296 ARG A O 1
ATOM 2312 N N . GLU A 1 297 ? 12.921 -0.293 -1.154 1.00 96.88 297 GLU A N 1
ATOM 2313 C CA . GLU A 1 297 ? 12.319 -1.584 -1.510 1.00 96.88 297 GLU A CA 1
ATOM 2314 C C . GLU A 1 297 ? 12.975 -2.221 -2.754 1.00 96.88 297 GLU A C 1
ATOM 2316 O O . GLU A 1 297 ? 13.056 -3.448 -2.809 1.00 96.88 297 GLU A O 1
ATOM 2321 N N . GLU A 1 298 ? 13.519 -1.446 -3.707 1.00 96.88 298 GLU A N 1
ATOM 2322 C CA . GLU A 1 298 ? 14.387 -1.984 -4.776 1.00 96.88 298 GLU A CA 1
ATOM 2323 C C . GLU A 1 298 ? 15.689 -2.562 -4.197 1.00 96.88 298 GLU A C 1
ATOM 2325 O O . GLU A 1 298 ? 16.056 -3.684 -4.544 1.00 96.88 298 GLU A O 1
ATOM 2330 N N . GLU A 1 299 ? 16.363 -1.851 -3.286 1.00 96.44 299 GLU A N 1
ATOM 2331 C CA . GLU A 1 299 ? 17.572 -2.340 -2.607 1.00 96.44 299 GLU A CA 1
ATOM 2332 C C . GLU A 1 299 ? 17.296 -3.643 -1.840 1.00 96.44 299 GLU A C 1
ATOM 2334 O O . GLU A 1 299 ? 18.059 -4.608 -1.951 1.00 96.44 299 GLU A O 1
ATOM 2339 N N . LEU A 1 300 ? 16.164 -3.723 -1.129 1.00 96.19 300 LEU A N 1
ATOM 2340 C CA . LEU A 1 300 ? 15.728 -4.951 -0.468 1.00 96.19 300 LEU A CA 1
ATOM 2341 C C . LEU A 1 300 ? 15.489 -6.084 -1.476 1.00 96.19 300 LEU A C 1
ATOM 2343 O O . LEU A 1 300 ? 16.034 -7.169 -1.286 1.00 96.19 300 LEU A O 1
ATOM 2347 N N . LEU A 1 301 ? 14.748 -5.858 -2.565 1.00 96.69 301 LEU A N 1
ATOM 2348 C CA . LEU A 1 301 ? 14.547 -6.868 -3.615 1.00 96.69 301 LEU A CA 1
ATOM 2349 C C . LEU A 1 301 ? 15.881 -7.347 -4.215 1.00 96.69 301 LEU A C 1
ATOM 2351 O O . LEU A 1 301 ? 16.114 -8.554 -4.304 1.00 96.69 301 LEU A O 1
ATOM 2355 N N . HIS A 1 302 ? 16.790 -6.423 -4.530 1.00 95.81 302 HIS A N 1
ATOM 2356 C CA . HIS A 1 302 ? 18.124 -6.726 -5.044 1.00 95.81 302 HIS A CA 1
ATOM 2357 C C . HIS A 1 302 ? 18.958 -7.550 -4.047 1.00 95.81 302 HIS A C 1
ATOM 2359 O O . HIS A 1 302 ? 19.588 -8.531 -4.437 1.00 95.81 302 HIS A O 1
ATOM 2365 N N . SER A 1 303 ? 18.914 -7.223 -2.749 1.00 96.12 303 SER A N 1
ATOM 2366 C CA . SER A 1 303 ? 19.604 -7.990 -1.696 1.00 96.12 303 SER A CA 1
ATOM 2367 C C . SER A 1 303 ? 19.056 -9.414 -1.503 1.00 96.12 303 SER A C 1
ATOM 2369 O O . SER A 1 303 ? 19.798 -10.306 -1.099 1.00 96.12 303 SER A O 1
ATOM 2371 N N . PHE A 1 304 ? 17.788 -9.653 -1.858 1.00 93.06 304 PHE A N 1
ATOM 2372 C CA . PHE A 1 304 ? 17.170 -10.984 -1.921 1.00 93.06 304 PHE A CA 1
ATOM 2373 C C . PHE A 1 304 ? 17.438 -11.703 -3.264 1.00 93.06 304 PHE A C 1
ATOM 2375 O O . PHE A 1 304 ? 16.939 -12.807 -3.479 1.00 93.06 304 PHE A O 1
ATOM 2382 N N . GLY A 1 305 ? 18.211 -11.101 -4.177 1.00 94.12 305 GLY A N 1
ATOM 2383 C CA . GLY A 1 305 ? 18.505 -11.643 -5.508 1.00 94.12 305 GLY A CA 1
ATOM 2384 C C . GLY A 1 305 ? 17.337 -11.557 -6.499 1.00 94.12 305 GLY A C 1
ATOM 2385 O O . GLY A 1 305 ? 17.356 -12.236 -7.525 1.00 94.12 305 GLY A O 1
ATOM 2386 N N . ILE A 1 306 ? 16.312 -10.752 -6.204 1.00 94.50 306 ILE A N 1
ATOM 2387 C CA . ILE A 1 306 ? 15.101 -10.635 -7.019 1.00 94.50 306 ILE A CA 1
ATOM 2388 C C . ILE A 1 306 ? 15.329 -9.579 -8.117 1.00 94.50 306 ILE A C 1
ATOM 2390 O O . ILE A 1 306 ? 15.597 -8.419 -7.796 1.00 94.50 306 ILE A O 1
ATOM 2394 N N . PRO A 1 307 ? 15.216 -9.933 -9.412 1.00 93.31 307 PRO A N 1
ATOM 2395 C CA . PRO A 1 307 ? 15.441 -8.990 -10.501 1.00 93.31 307 PRO A CA 1
ATOM 2396 C C . PRO A 1 307 ? 14.277 -8.001 -10.649 1.00 93.31 307 PRO A C 1
ATOM 2398 O O . PRO A 1 307 ? 13.107 -8.387 -10.652 1.00 93.31 307 PRO A O 1
ATOM 2401 N N . VAL A 1 308 ? 14.615 -6.726 -10.853 1.00 95.50 308 VAL A N 1
ATOM 2402 C CA . VAL A 1 308 ? 13.662 -5.639 -11.115 1.00 95.50 308 VAL A CA 1
ATOM 2403 C C . VAL A 1 308 ? 13.871 -5.088 -12.528 1.00 95.50 308 VAL A C 1
ATOM 2405 O O . VAL A 1 308 ? 14.998 -4.879 -12.981 1.00 95.50 308 VAL A O 1
ATOM 2408 N N . VAL A 1 309 ? 12.767 -4.878 -13.239 1.00 95.12 309 VAL A N 1
ATOM 2409 C CA . VAL A 1 309 ? 12.699 -4.379 -14.618 1.00 95.12 309 VAL A CA 1
ATOM 2410 C C . VAL A 1 309 ? 12.294 -2.900 -14.627 1.00 95.12 309 VAL A C 1
ATOM 2412 O O . VAL A 1 309 ? 11.593 -2.443 -13.734 1.00 95.12 309 VAL A O 1
ATOM 2415 N N . TYR A 1 310 ? 12.724 -2.160 -15.651 1.00 94.56 310 TYR A N 1
ATOM 2416 C CA . TYR A 1 310 ? 12.375 -0.744 -15.882 1.00 94.56 310 TYR A CA 1
ATOM 2417 C C . TYR A 1 310 ? 11.739 -0.481 -17.256 1.00 94.56 310 TYR A C 1
ATOM 2419 O O . TYR A 1 310 ? 11.262 0.613 -17.538 1.00 94.56 310 TYR A O 1
ATOM 2427 N N . ASP A 1 311 ? 11.767 -1.485 -18.128 1.00 90.31 311 ASP A N 1
ATOM 2428 C CA . ASP A 1 311 ? 11.265 -1.433 -19.495 1.00 90.31 311 ASP A CA 1
ATOM 2429 C C . ASP A 1 311 ? 10.083 -2.408 -19.603 1.00 90.31 311 ASP A C 1
ATOM 2431 O O . ASP A 1 311 ? 10.311 -3.623 -19.552 1.00 90.31 311 ASP A O 1
ATOM 2435 N N . PRO A 1 312 ? 8.836 -1.919 -19.757 1.00 87.69 312 PRO A N 1
ATOM 2436 C CA . PRO A 1 312 ? 7.657 -2.770 -19.897 1.00 87.69 312 PRO A CA 1
ATOM 2437 C C . PRO A 1 312 ? 7.762 -3.799 -21.032 1.00 87.69 312 PRO A C 1
ATOM 2439 O O . PRO A 1 312 ? 7.149 -4.857 -20.942 1.00 87.69 312 PRO A O 1
ATOM 2442 N N . SER A 1 313 ? 8.593 -3.558 -22.054 1.00 88.56 313 SER A N 1
ATOM 2443 C CA . SER A 1 313 ? 8.844 -4.489 -23.171 1.00 88.56 313 SER A CA 1
ATOM 2444 C C . SER A 1 313 ? 9.510 -5.807 -22.737 1.00 88.56 313 SER A C 1
ATOM 2446 O O . SER A 1 313 ? 9.533 -6.784 -23.491 1.00 88.56 313 SER A O 1
ATOM 2448 N N . ARG A 1 314 ? 10.070 -5.851 -21.519 1.00 87.44 314 ARG A N 1
ATOM 2449 C CA . ARG A 1 314 ? 10.649 -7.056 -20.902 1.00 87.44 314 ARG A CA 1
ATOM 2450 C C . ARG A 1 314 ? 9.643 -7.862 -20.076 1.00 87.44 314 ARG A C 1
ATOM 2452 O O . ARG A 1 314 ? 9.993 -8.941 -19.608 1.00 87.44 314 ARG A O 1
ATOM 2459 N N . ILE A 1 315 ? 8.417 -7.369 -19.895 1.00 89.88 315 ILE A N 1
ATOM 2460 C CA . ILE A 1 315 ? 7.317 -8.141 -19.310 1.00 89.88 315 ILE A CA 1
ATOM 2461 C C . ILE A 1 315 ? 6.825 -9.106 -20.393 1.00 89.88 315 ILE A C 1
ATOM 2463 O O . ILE A 1 315 ? 6.273 -8.682 -21.406 1.00 89.88 315 ILE A O 1
ATOM 2467 N N . GLN A 1 316 ? 7.079 -10.402 -20.214 1.00 84.12 316 GLN A N 1
ATOM 2468 C CA . GLN A 1 316 ? 6.844 -11.423 -21.237 1.00 84.12 316 GLN A CA 1
ATOM 2469 C C . GLN A 1 316 ? 6.184 -12.660 -20.630 1.00 84.12 316 GLN A C 1
ATOM 2471 O O . GLN A 1 316 ? 6.530 -13.084 -19.531 1.00 84.12 316 GLN A O 1
ATOM 2476 N N . GLY A 1 317 ? 5.261 -13.259 -21.385 1.00 80.88 317 GLY A N 1
ATOM 2477 C CA . GLY A 1 317 ? 4.432 -14.378 -20.937 1.00 80.88 317 GLY A CA 1
ATOM 2478 C C . GLY A 1 317 ? 3.007 -13.955 -20.572 1.00 80.88 317 GLY A C 1
ATOM 2479 O O . GLY A 1 317 ? 2.644 -12.781 -20.642 1.00 80.88 317 GLY A O 1
ATOM 2480 N N . ALA A 1 318 ? 2.187 -14.943 -20.217 1.00 85.69 318 ALA A N 1
ATOM 2481 C CA . ALA A 1 318 ? 0.892 -14.719 -19.584 1.00 85.69 318 ALA A CA 1
ATOM 2482 C C . ALA A 1 318 ? 1.076 -14.672 -18.060 1.00 85.69 318 ALA A C 1
ATOM 2484 O O . ALA A 1 318 ? 1.961 -15.347 -17.540 1.00 85.69 318 ALA A O 1
ATOM 2485 N N . TYR A 1 319 ? 0.229 -13.904 -17.372 1.00 92.19 319 TYR A N 1
ATOM 2486 C CA . TYR A 1 319 ? 0.241 -13.768 -15.916 1.00 92.19 319 TYR A CA 1
ATOM 2487 C C . TYR A 1 319 ? -1.142 -14.070 -15.339 1.00 92.19 319 TYR A C 1
ATOM 2489 O O . TYR A 1 319 ? -2.150 -13.584 -15.852 1.00 92.19 319 TYR A O 1
ATOM 2497 N N . ASP A 1 320 ? -1.182 -14.846 -14.257 1.00 92.81 320 ASP A N 1
ATOM 2498 C CA . ASP A 1 320 ? -2.402 -15.229 -13.537 1.00 92.81 320 ASP A CA 1
ATOM 2499 C C . ASP A 1 320 ? -2.962 -14.072 -12.687 1.00 92.81 320 ASP A C 1
ATOM 2501 O O . ASP A 1 320 ? -4.160 -14.017 -12.403 1.00 92.81 320 ASP A O 1
ATOM 2505 N N . LEU A 1 321 ? -2.100 -13.127 -12.285 1.00 94.44 321 LEU A N 1
ATOM 2506 C CA . LEU A 1 321 ? -2.481 -11.909 -11.570 1.00 94.44 321 LEU A CA 1
ATOM 2507 C C . LEU A 1 321 ? -1.626 -10.708 -11.999 1.00 94.44 321 LEU A C 1
ATOM 2509 O O . LEU A 1 321 ? -0.398 -10.751 -11.949 1.00 94.44 321 LEU A O 1
ATOM 2513 N N . VAL A 1 322 ? -2.293 -9.604 -12.335 1.00 95.38 322 VAL A N 1
ATOM 2514 C CA . VAL A 1 322 ? -1.681 -8.278 -12.504 1.00 95.38 322 VAL A CA 1
ATOM 2515 C C . VAL A 1 322 ? -1.941 -7.459 -11.241 1.00 95.38 322 VAL A C 1
ATOM 2517 O O . VAL A 1 322 ? -3.085 -7.354 -10.798 1.00 95.38 322 VAL A O 1
ATOM 2520 N N . MET A 1 323 ? -0.898 -6.858 -10.673 1.00 96.06 323 MET A N 1
ATOM 2521 C CA . MET A 1 323 ? -1.003 -5.889 -9.583 1.00 96.06 323 MET A CA 1
ATOM 2522 C C . MET A 1 323 ? -0.569 -4.509 -10.079 1.00 96.06 323 MET A C 1
ATOM 2524 O O . MET A 1 323 ? 0.618 -4.266 -10.303 1.00 96.06 323 MET A O 1
ATOM 2528 N N . ASP A 1 324 ? -1.540 -3.612 -10.238 1.00 96.38 324 ASP A N 1
ATOM 2529 C CA . ASP A 1 324 ? -1.284 -2.188 -10.451 1.00 96.38 324 ASP A CA 1
ATOM 2530 C C . ASP A 1 324 ? -0.918 -1.527 -9.115 1.00 96.38 324 ASP A C 1
ATOM 2532 O O . ASP A 1 324 ? -1.671 -1.584 -8.139 1.00 96.38 324 ASP A O 1
ATOM 2536 N N . ALA A 1 325 ? 0.269 -0.934 -9.082 1.00 97.12 325 ALA A N 1
ATOM 2537 C CA . ALA A 1 325 ? 0.787 -0.094 -8.017 1.00 97.12 325 ALA A CA 1
ATOM 2538 C C . ALA A 1 325 ? 1.478 1.157 -8.607 1.00 97.12 325 ALA A C 1
ATOM 2540 O O . ALA A 1 325 ? 2.424 1.692 -8.022 1.00 97.12 325 ALA A O 1
ATOM 2541 N N . ILE A 1 326 ? 1.049 1.612 -9.793 1.00 95.56 326 ILE A N 1
ATOM 2542 C CA . ILE A 1 326 ? 1.674 2.732 -10.508 1.00 95.56 326 ILE A CA 1
ATOM 2543 C C . ILE A 1 326 ? 1.294 4.066 -9.843 1.00 95.56 326 ILE A C 1
ATOM 2545 O O . ILE A 1 326 ? 2.164 4.898 -9.576 1.00 95.56 326 ILE A O 1
ATOM 2549 N N . LEU A 1 327 ? 0.009 4.257 -9.527 1.00 90.94 327 LEU A N 1
ATOM 2550 C CA . LEU A 1 327 ? -0.558 5.499 -8.983 1.00 90.94 327 LEU A CA 1
ATOM 2551 C C . LEU A 1 327 ? -1.508 5.237 -7.800 1.00 90.94 327 LEU A C 1
ATOM 2553 O O . LEU A 1 327 ? -2.033 4.135 -7.646 1.00 90.94 327 LEU A O 1
ATOM 2557 N N . GLY A 1 328 ? -1.755 6.277 -6.997 1.00 77.88 328 GLY A N 1
ATOM 2558 C CA . GLY A 1 328 ? -2.771 6.348 -5.936 1.00 77.88 328 GLY A CA 1
ATOM 2559 C C . GLY A 1 328 ? -2.502 7.489 -4.959 1.00 77.88 328 GLY A C 1
ATOM 2560 O O . GLY A 1 328 ? -1.617 8.317 -5.274 1.00 77.88 328 GLY A O 1
#